Protein AF-A0A7M3X2I0-F1 (afdb_monomer_lite)

Secondary structure (DSSP, 8-state):
-PPPPB-TTSSEEE-SSSEEEPPS--S------------------------HHHHHHHHHHHHIIIIIS-----PPPPPPPPP-PPPPS---TT-EEEE-BTTTTB--TTEEEEEE-TTS-EEEEEE-TTSPEEEEEEE-BSSSTT-EEEPPPPP-TT-EEEEEGGGSS-EEEEEEEEE-TTSEEEEEETTS-EEEEEEGGGEEE--TT-HHHHHHHHHHHHHHHHHHHHHHTT-TT--SEEEHHHHHHHHHHSSSSPPPHHHHHHHHHHTT--TTPEEEHHHHHHHHHHHTTTTTTS-------EEEEEEETTEEEEEEEEETTTEEEEEE---

Radius of gyration: 28.26 Å; chains: 1; bounding box: 59×63×104 Å

pLDDT: mean 72.41, std 17.27, range [28.31, 97.06]

Structure (mmCIF, N/CA/C/O backbone):
data_AF-A0A7M3X2I0-F1
#
_entry.id   AF-A0A7M3X2I0-F1
#
loop_
_atom_site.group_PDB
_atom_site.id
_atom_site.type_symbol
_atom_site.label_atom_id
_atom_site.label_alt_id
_atom_site.label_comp_id
_atom_site.label_asym_id
_atom_site.label_entity_id
_atom_site.label_seq_id
_atom_site.pdbx_PDB_ins_code
_atom_site.Cartn_x
_atom_site.Cartn_y
_atom_site.Cartn_z
_atom_site.occupancy
_atom_site.B_iso_or_equiv
_atom_site.auth_seq_id
_atom_site.auth_comp_id
_atom_site.auth_asym_id
_atom_site.auth_atom_id
_atom_site.pdbx_PDB_model_num
ATOM 1 N N . MET A 1 1 ? 3.438 -4.207 70.309 1.00 43.56 1 MET A N 1
ATOM 2 C CA . MET A 1 1 ? 4.375 -3.584 69.354 1.00 43.56 1 MET A CA 1
ATOM 3 C C . MET A 1 1 ? 3.865 -3.977 67.984 1.00 43.56 1 MET A C 1
ATOM 5 O O . MET A 1 1 ? 3.582 -5.153 67.820 1.00 43.56 1 MET A O 1
ATOM 9 N N . ALA A 1 2 ? 3.560 -3.010 67.118 1.00 51.28 2 ALA A N 1
ATOM 10 C CA . ALA A 1 2 ? 3.012 -3.298 65.793 1.00 51.28 2 ALA A CA 1
ATOM 11 C C . ALA A 1 2 ? 4.117 -3.877 64.904 1.00 51.28 2 ALA A C 1
ATOM 13 O O . ALA A 1 2 ? 5.254 -3.409 64.986 1.00 51.28 2 ALA A O 1
ATOM 14 N N . ASP A 1 3 ? 3.787 -4.892 64.108 1.00 64.25 3 ASP A N 1
ATOM 15 C CA . ASP A 1 3 ? 4.731 -5.483 63.166 1.00 64.25 3 ASP A CA 1
ATOM 16 C C . ASP A 1 3 ? 5.141 -4.441 62.107 1.00 64.25 3 ASP A C 1
ATOM 18 O O . ASP A 1 3 ? 4.287 -3.679 61.638 1.00 64.25 3 ASP A O 1
ATOM 22 N N . PRO A 1 4 ? 6.436 -4.352 61.753 1.00 71.81 4 PRO A N 1
ATOM 23 C CA . PRO A 1 4 ? 6.911 -3.399 60.759 1.00 71.81 4 PRO A CA 1
ATOM 24 C C . PRO A 1 4 ? 6.296 -3.691 59.383 1.00 71.81 4 PRO A C 1
ATOM 26 O O . PRO A 1 4 ? 6.286 -4.830 58.917 1.00 71.81 4 PRO A O 1
ATOM 29 N N . LEU A 1 5 ? 5.770 -2.645 58.739 1.00 73.31 5 LEU A N 1
ATOM 30 C CA . LEU A 1 5 ? 5.168 -2.715 57.408 1.00 73.31 5 LEU A CA 1
ATOM 31 C C . LEU A 1 5 ? 6.263 -2.558 56.344 1.00 73.31 5 LEU A C 1
ATOM 33 O O . LEU A 1 5 ? 7.012 -1.580 56.370 1.00 73.31 5 LEU A O 1
ATOM 37 N N . PHE A 1 6 ? 6.337 -3.506 55.409 1.00 80.06 6 PHE A N 1
ATOM 38 C CA . PHE A 1 6 ? 7.312 -3.524 54.314 1.00 80.06 6 PHE A CA 1
ATOM 39 C C . PHE A 1 6 ? 6.644 -3.280 52.960 1.00 80.06 6 PHE A C 1
ATOM 41 O O . PHE A 1 6 ? 5.455 -3.552 52.782 1.00 80.06 6 PHE A O 1
ATOM 48 N N . SER A 1 7 ? 7.417 -2.771 52.001 1.00 72.94 7 SER A N 1
ATOM 49 C CA . SER A 1 7 ? 6.989 -2.660 50.608 1.00 72.94 7 SER A CA 1
ATOM 50 C C . SER A 1 7 ? 6.854 -4.048 49.952 1.00 72.94 7 SER A C 1
ATOM 52 O O . SER A 1 7 ? 7.534 -4.988 50.370 1.00 72.94 7 SER A O 1
ATOM 54 N N . PRO A 1 8 ? 6.016 -4.207 48.907 1.00 63.16 8 PRO A N 1
ATOM 55 C CA . PRO A 1 8 ? 5.821 -5.490 48.217 1.00 63.16 8 PRO A CA 1
ATOM 56 C C . PRO A 1 8 ? 7.101 -6.096 47.621 1.00 63.16 8 PRO A C 1
ATOM 58 O O . PRO A 1 8 ? 7.191 -7.307 47.455 1.00 63.16 8 PRO A O 1
ATOM 61 N N . ASP A 1 9 ? 8.095 -5.259 47.315 1.00 62.25 9 ASP A N 1
ATOM 62 C CA . ASP A 1 9 ? 9.410 -5.662 46.807 1.00 62.25 9 ASP A CA 1
ATOM 63 C C . ASP A 1 9 ? 10.445 -5.931 47.920 1.00 62.25 9 ASP A C 1
ATOM 65 O O . ASP A 1 9 ? 11.595 -6.261 47.629 1.00 62.25 9 ASP A O 1
ATOM 69 N N . GLY A 1 10 ? 10.059 -5.769 49.192 1.00 73.69 10 GLY A N 1
ATOM 70 C CA . GLY A 1 10 ? 10.891 -6.012 50.373 1.00 73.69 10 GLY A CA 1
ATOM 71 C C . GLY A 1 10 ? 12.056 -5.035 50.568 1.00 73.69 10 GLY A C 1
ATOM 72 O O . GLY A 1 10 ? 12.860 -5.228 51.479 1.00 73.69 10 GLY A O 1
ATOM 73 N N . LYS A 1 11 ? 12.175 -3.992 49.735 1.00 73.12 11 LYS A N 1
ATOM 74 C CA . LYS A 1 11 ? 13.315 -3.058 49.760 1.00 73.12 11 LYS A CA 1
ATOM 75 C C . LYS A 1 11 ? 13.162 -1.928 50.777 1.00 73.12 11 LYS A C 1
ATOM 77 O O . LYS A 1 11 ? 14.168 -1.349 51.192 1.00 73.12 11 LYS A O 1
ATOM 82 N N . TRP A 1 12 ? 11.935 -1.623 51.194 1.00 72.50 12 TRP A N 1
ATOM 83 C CA . TRP A 1 12 ? 11.618 -0.479 52.046 1.00 72.50 12 TRP A CA 1
ATOM 84 C C . TRP A 1 12 ? 10.782 -0.894 53.258 1.00 72.50 12 TRP A C 1
ATOM 86 O O . TRP A 1 12 ? 9.933 -1.781 53.180 1.00 72.50 12 TRP A O 1
ATOM 96 N N . MET A 1 13 ? 11.011 -0.224 54.385 1.00 84.62 13 MET A N 1
ATOM 97 C CA . MET A 1 13 ? 10.308 -0.416 55.652 1.00 84.62 13 MET A CA 1
ATOM 98 C C . MET A 1 13 ? 9.684 0.909 56.105 1.00 84.62 13 MET A C 1
ATOM 100 O O . MET A 1 13 ? 10.329 1.955 56.053 1.00 84.62 13 MET A O 1
ATOM 104 N N . TRP A 1 14 ? 8.433 0.878 56.562 1.00 75.75 14 TRP A N 1
ATOM 105 C CA . TRP A 1 14 ? 7.72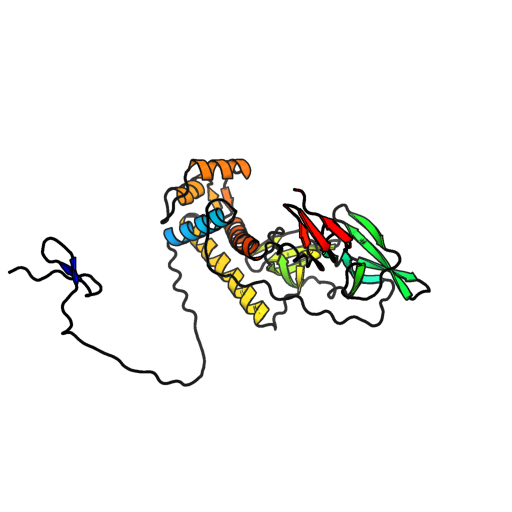5 2.057 57.062 1.00 75.75 14 TRP A CA 1
ATOM 106 C C . TRP A 1 14 ? 8.105 2.344 58.520 1.00 75.75 14 TRP A C 1
ATOM 108 O O . TRP A 1 14 ? 7.852 1.530 59.409 1.00 75.75 14 TRP A O 1
ATOM 118 N N . SER A 1 15 ? 8.684 3.518 58.788 1.00 75.38 15 SER A N 1
ATOM 119 C CA . SER A 1 15 ? 9.113 3.937 60.134 1.00 75.38 15 SER A CA 1
ATOM 120 C C . SER A 1 15 ? 7.978 4.502 61.004 1.00 75.38 15 SER A C 1
ATOM 122 O O . SER A 1 15 ? 8.186 4.802 62.180 1.00 75.38 15 SER A O 1
ATOM 124 N N . GLY A 1 16 ? 6.777 4.662 60.434 1.00 70.56 16 GLY A N 1
ATOM 125 C CA . GLY A 1 16 ? 5.642 5.362 61.044 1.00 70.56 16 GLY A CA 1
ATOM 126 C C . GLY A 1 16 ? 5.453 6.793 60.529 1.00 70.56 16 GLY A C 1
ATOM 127 O O . GLY A 1 16 ? 4.354 7.330 60.652 1.00 70.56 16 GLY A O 1
ATOM 128 N N . SER A 1 17 ? 6.482 7.382 59.911 1.00 70.88 17 SER A N 1
ATOM 129 C CA . SER A 1 17 ? 6.427 8.715 59.290 1.00 70.88 17 SER A CA 1
ATOM 130 C C . SER A 1 17 ? 7.005 8.768 57.875 1.00 70.88 17 SER A C 1
ATOM 132 O O . SER A 1 17 ? 6.645 9.665 57.119 1.00 70.88 17 SER A O 1
ATOM 134 N N . GLU A 1 18 ? 7.882 7.831 57.504 1.00 70.94 18 GLU A N 1
ATOM 135 C CA . GLU A 1 18 ? 8.519 7.788 56.185 1.00 70.94 18 GLU A CA 1
ATOM 136 C C . GLU A 1 18 ? 8.973 6.368 55.807 1.00 70.94 18 GLU A C 1
ATOM 138 O O . GLU A 1 18 ? 9.076 5.477 56.657 1.00 70.94 18 GLU A O 1
ATOM 143 N N . TRP A 1 19 ? 9.251 6.158 54.520 1.00 79.06 19 TRP A N 1
ATOM 144 C CA . TRP A 1 19 ? 9.843 4.922 54.011 1.00 79.06 19 TRP A CA 1
ATOM 145 C C . TRP A 1 19 ? 11.365 4.977 54.141 1.00 79.06 19 TRP A C 1
ATOM 147 O O . TRP A 1 19 ? 12.005 5.859 53.570 1.00 79.06 19 TRP A O 1
ATOM 157 N N . ILE A 1 20 ? 11.945 4.019 54.864 1.00 78.38 20 ILE A N 1
ATOM 158 C CA . ILE A 1 20 ? 13.397 3.878 55.033 1.00 78.38 20 ILE A CA 1
ATOM 159 C C . ILE A 1 20 ? 13.900 2.572 54.395 1.00 78.38 20 ILE A C 1
ATOM 161 O O . ILE A 1 20 ? 13.138 1.606 54.324 1.00 78.38 20 ILE A O 1
ATOM 165 N N . PRO A 1 21 ? 15.160 2.503 53.923 1.00 74.19 21 PRO A N 1
ATOM 166 C CA . PRO A 1 21 ? 15.722 1.280 53.350 1.00 74.19 21 PRO A CA 1
ATOM 167 C C . PRO A 1 21 ? 15.675 0.118 54.350 1.00 74.19 21 PRO A C 1
ATOM 169 O O . PRO A 1 21 ? 16.059 0.280 55.512 1.00 74.19 21 PRO A O 1
ATOM 172 N N . ALA A 1 22 ? 15.210 -1.052 53.906 1.00 74.00 22 ALA A N 1
ATOM 173 C CA . ALA A 1 22 ? 15.145 -2.237 54.753 1.00 74.00 22 ALA A CA 1
ATOM 174 C C . ALA A 1 22 ? 16.567 -2.737 55.106 1.00 74.00 22 ALA A C 1
ATOM 176 O O . ALA A 1 22 ? 17.454 -2.732 54.245 1.00 74.00 22 ALA A O 1
ATOM 177 N N . PRO A 1 23 ? 16.825 -3.155 56.362 1.00 72.94 23 PRO A N 1
ATOM 178 C CA . PRO A 1 23 ? 18.145 -3.624 56.776 1.00 72.94 23 PRO A CA 1
ATOM 179 C C . PRO A 1 23 ? 18.565 -4.894 56.007 1.00 72.94 23 PRO A C 1
ATOM 181 O O . PRO A 1 23 ? 17.726 -5.753 55.726 1.00 72.94 23 PRO A O 1
ATOM 184 N N . PRO A 1 24 ? 19.858 -5.042 55.663 1.00 54.12 24 PRO A N 1
ATOM 185 C CA . PRO A 1 24 ? 20.330 -6.136 54.824 1.00 54.12 24 PRO A CA 1
ATOM 186 C C . PRO A 1 24 ? 20.319 -7.485 55.565 1.00 54.12 24 PRO A C 1
ATOM 188 O O . PRO A 1 24 ? 21.249 -7.806 56.298 1.00 54.12 24 PRO A O 1
ATOM 191 N N . GLY A 1 25 ? 19.286 -8.286 55.285 1.00 55.47 25 GLY A N 1
ATOM 192 C CA . GLY A 1 25 ? 19.331 -9.752 55.267 1.00 55.47 25 GLY A CA 1
ATOM 193 C C . GLY A 1 25 ? 18.793 -10.497 56.493 1.00 55.47 25 GLY A C 1
ATOM 194 O O . GLY A 1 25 ? 19.442 -10.533 57.527 1.00 55.47 25 GLY A O 1
ATOM 195 N N . GLU A 1 26 ? 17.674 -11.205 56.300 1.00 37.72 26 GLU A N 1
ATOM 196 C CA . GLU A 1 26 ? 17.520 -12.646 56.579 1.00 37.72 26 GLU A CA 1
ATOM 197 C C . GLU A 1 26 ? 16.221 -13.151 55.914 1.00 37.72 26 GLU A C 1
ATOM 199 O O . GLU A 1 26 ? 15.124 -12.815 56.350 1.00 37.72 26 GLU A O 1
ATOM 204 N N . GLY A 1 27 ? 16.331 -13.941 54.833 1.00 36.38 27 GLY A N 1
ATOM 205 C CA . GLY A 1 27 ? 15.160 -14.602 54.239 1.00 36.38 27 GLY A CA 1
ATOM 206 C C . GLY A 1 27 ? 15.278 -15.121 52.799 1.00 36.38 27 GLY A C 1
ATOM 207 O O . GLY A 1 27 ? 14.545 -14.657 51.939 1.00 36.38 27 GLY A O 1
ATOM 208 N N . GLY A 1 28 ? 16.139 -16.119 52.553 1.00 36.59 28 GLY A N 1
ATOM 209 C CA . GLY A 1 28 ? 15.883 -17.184 51.561 1.00 36.59 28 GLY A CA 1
ATOM 210 C C . GLY A 1 28 ? 16.293 -16.970 50.096 1.00 36.59 28 GLY A C 1
ATOM 211 O O . GLY A 1 28 ? 15.456 -16.711 49.241 1.00 36.59 28 GLY A O 1
ATOM 212 N N . GLN A 1 29 ? 17.568 -17.220 49.778 1.00 38.34 29 GLN A N 1
ATOM 213 C CA . GLN A 1 29 ? 18.025 -17.501 48.411 1.00 38.34 29 GLN A CA 1
ATOM 214 C C . GLN A 1 29 ? 17.540 -18.881 47.933 1.00 38.34 29 GLN A C 1
ATOM 216 O O . GLN A 1 29 ? 17.788 -19.889 48.595 1.00 38.34 29 GLN A O 1
ATOM 221 N N . GLN A 1 30 ? 16.995 -18.945 46.718 1.00 31.58 30 GLN A N 1
ATOM 222 C CA . GLN A 1 30 ? 17.185 -20.094 45.831 1.00 31.58 30 GLN A CA 1
ATOM 223 C C . GLN A 1 30 ? 17.717 -19.576 44.493 1.00 31.58 30 GLN A C 1
ATOM 225 O O . GLN A 1 30 ? 16.979 -19.091 43.643 1.00 31.58 30 GLN A O 1
ATOM 230 N N . LEU A 1 31 ? 19.040 -19.638 44.354 1.00 34.66 31 LEU A N 1
ATOM 231 C CA . LEU A 1 31 ? 19.736 -19.577 43.075 1.00 34.66 31 LEU A CA 1
ATOM 232 C C . LEU A 1 31 ? 19.880 -21.014 42.572 1.00 34.66 31 LEU A C 1
ATOM 234 O O . LEU A 1 31 ? 20.345 -21.868 43.326 1.00 34.66 31 LEU A O 1
ATOM 238 N N . ASN A 1 32 ? 19.557 -21.267 41.306 1.00 30.31 32 ASN A N 1
ATOM 239 C CA . ASN A 1 32 ? 20.157 -22.372 40.567 1.00 30.31 32 ASN A CA 1
ATOM 240 C C . ASN A 1 32 ? 20.528 -21.895 39.159 1.00 30.31 32 ASN A C 1
ATOM 242 O O . ASN A 1 32 ? 19.745 -21.214 38.500 1.00 30.31 32 ASN A O 1
ATOM 246 N N . MET A 1 33 ? 21.773 -22.188 38.781 1.00 32.03 33 MET A N 1
ATOM 247 C CA . MET A 1 33 ? 22.492 -21.677 37.610 1.00 32.03 33 MET A CA 1
ATOM 248 C C . MET A 1 33 ? 22.249 -22.524 36.349 1.00 32.03 33 MET A C 1
ATOM 250 O O . MET A 1 33 ? 21.820 -23.672 36.444 1.00 32.03 33 MET A O 1
ATOM 254 N N . GLN A 1 34 ? 22.556 -21.918 35.195 1.00 38.41 34 GLN A N 1
ATOM 255 C CA . GLN A 1 34 ? 22.408 -22.405 33.817 1.00 38.41 34 GLN A CA 1
ATOM 256 C C . GLN A 1 34 ? 22.983 -23.802 33.514 1.00 38.41 34 GLN A C 1
ATOM 258 O O . GLN A 1 34 ? 24.045 -24.167 34.015 1.00 38.41 34 GLN A O 1
ATOM 263 N N . ASP A 1 35 ? 22.371 -24.472 32.532 1.00 28.31 35 ASP A N 1
ATOM 264 C CA . ASP A 1 35 ? 23.086 -25.336 31.588 1.00 28.31 35 ASP A CA 1
ATOM 265 C C . ASP A 1 35 ? 22.688 -24.956 30.151 1.00 28.31 35 ASP A C 1
ATOM 267 O O . ASP A 1 35 ? 21.510 -24.764 29.846 1.00 28.31 35 ASP A O 1
ATOM 271 N N . SER A 1 36 ? 23.689 -24.781 29.293 1.00 43.22 36 SER A N 1
ATOM 272 C CA . SER A 1 36 ? 23.543 -24.400 27.889 1.00 43.22 36 SER A CA 1
ATOM 273 C C . SER A 1 36 ? 23.608 -25.650 27.022 1.00 43.22 36 SER A C 1
ATOM 275 O O . SER A 1 36 ? 24.707 -26.145 26.792 1.00 43.22 36 SER A O 1
ATOM 277 N N . VAL A 1 37 ? 22.485 -26.095 26.446 1.00 29.25 37 VAL A N 1
ATOM 278 C CA . VAL A 1 37 ? 22.484 -26.888 25.204 1.00 29.25 37 VAL A CA 1
ATOM 279 C C . VAL A 1 37 ? 21.262 -26.542 24.343 1.00 29.25 37 VAL A C 1
ATOM 281 O O . VAL A 1 37 ? 20.117 -26.629 24.766 1.00 29.25 37 VAL A O 1
ATOM 284 N N . ILE A 1 38 ? 21.590 -26.146 23.116 1.00 44.53 38 ILE A N 1
ATOM 285 C CA . ILE A 1 38 ? 20.829 -26.018 21.867 1.00 44.53 38 ILE A CA 1
ATOM 286 C C . ILE A 1 38 ? 19.607 -26.953 21.751 1.00 44.53 38 ILE A C 1
ATOM 288 O O . ILE A 1 38 ? 19.759 -28.168 21.862 1.00 44.53 38 ILE A O 1
ATOM 292 N N . GLY A 1 39 ? 18.456 -26.399 21.343 1.00 32.81 39 GLY A N 1
ATOM 293 C CA . GLY A 1 39 ? 17.468 -27.139 20.547 1.00 32.81 39 GLY A CA 1
ATOM 294 C C . GLY A 1 39 ? 15.994 -26.886 20.870 1.00 32.81 39 GLY A C 1
ATOM 295 O O . GLY A 1 39 ? 15.452 -27.549 21.743 1.00 32.81 39 GLY A O 1
ATOM 296 N N . GLY A 1 40 ? 15.346 -26.055 20.047 1.00 35.94 40 GLY A N 1
ATOM 297 C CA . GLY A 1 40 ? 13.943 -26.237 19.649 1.00 35.94 40 GLY A CA 1
ATOM 298 C C . GLY A 1 40 ? 12.862 -25.621 20.544 1.00 35.94 40 GLY A C 1
ATOM 299 O O . GLY A 1 40 ? 12.854 -25.813 21.752 1.00 35.94 40 GLY A O 1
ATOM 300 N N . ASP A 1 41 ? 11.924 -24.946 19.877 1.00 34.53 41 ASP A N 1
ATOM 301 C CA . ASP A 1 41 ? 10.641 -24.410 20.350 1.00 34.53 41 ASP A CA 1
ATOM 302 C C . ASP A 1 41 ? 10.663 -23.294 21.400 1.00 34.53 41 ASP A C 1
ATOM 304 O O . ASP A 1 41 ? 10.458 -23.499 22.596 1.00 34.53 41 ASP A O 1
ATOM 308 N N . VAL A 1 42 ? 10.748 -22.055 20.901 1.00 34.03 42 VAL A N 1
ATOM 309 C CA . VAL A 1 42 ? 10.099 -20.915 21.559 1.00 34.03 42 VAL A CA 1
ATOM 310 C C . VAL A 1 42 ? 8.686 -20.807 20.990 1.00 34.03 42 VAL A C 1
ATOM 312 O O . VAL A 1 42 ? 8.435 -20.119 20.005 1.00 34.03 42 VAL A O 1
ATOM 315 N N . VAL A 1 43 ? 7.749 -21.511 21.621 1.00 32.97 43 VAL A N 1
ATOM 316 C CA . VAL A 1 43 ? 6.334 -21.132 21.582 1.00 32.97 43 VAL A CA 1
ATOM 317 C C . VAL A 1 43 ? 6.225 -19.759 22.246 1.00 32.97 43 VAL A C 1
ATOM 319 O O . VAL A 1 43 ? 6.309 -19.651 23.472 1.00 32.97 43 VAL A O 1
ATOM 322 N N . HIS A 1 44 ? 6.081 -18.707 21.436 1.00 35.75 44 HIS A N 1
ATOM 323 C CA . HIS A 1 44 ? 5.661 -17.390 21.904 1.00 35.75 44 HIS A CA 1
ATOM 324 C C . HIS A 1 44 ? 4.243 -17.535 22.449 1.00 35.75 44 HIS A C 1
ATOM 326 O O . HIS A 1 44 ? 3.255 -17.490 21.724 1.00 35.75 44 HIS A O 1
ATOM 332 N N . ASN A 1 45 ? 4.143 -17.789 23.749 1.00 28.44 45 ASN A N 1
ATOM 333 C CA . ASN A 1 45 ? 2.880 -17.716 24.452 1.00 28.44 45 ASN A CA 1
ATOM 334 C C . ASN A 1 45 ? 2.601 -16.231 24.704 1.00 28.44 45 ASN A C 1
ATOM 336 O O . ASN A 1 45 ? 2.863 -15.721 25.794 1.00 28.44 45 ASN A O 1
ATOM 340 N N . THR A 1 46 ? 2.134 -15.532 23.668 1.00 35.12 46 THR A N 1
ATOM 341 C CA . THR A 1 46 ? 1.563 -14.192 23.793 1.00 35.12 46 THR A CA 1
ATOM 342 C C . THR A 1 46 ? 0.325 -14.334 24.665 1.00 35.12 46 THR A C 1
ATOM 344 O O . THR A 1 46 ? -0.736 -14.779 24.229 1.00 35.12 46 THR A O 1
ATOM 347 N N . VAL A 1 47 ? 0.474 -14.039 25.955 1.00 30.59 47 VAL A N 1
ATOM 348 C CA . VAL A 1 47 ? -0.671 -13.821 26.831 1.00 30.59 47 VAL A CA 1
ATOM 349 C C . VAL A 1 47 ? -1.280 -12.508 26.361 1.00 30.59 47 VAL A C 1
ATOM 351 O O . VAL A 1 47 ? -0.837 -11.442 26.774 1.00 30.59 47 VAL A O 1
ATOM 354 N N . VAL A 1 48 ? -2.250 -12.597 25.450 1.00 38.19 48 VAL A N 1
ATOM 355 C CA . VAL A 1 48 ? -3.069 -11.463 25.015 1.00 38.19 48 VAL A CA 1
ATOM 356 C C . VAL A 1 48 ? -3.896 -11.024 26.221 1.00 38.19 48 VAL A C 1
ATOM 358 O O . VAL A 1 48 ? -5.002 -11.510 26.468 1.00 38.19 48 VAL A O 1
ATOM 361 N N . ASN A 1 49 ? -3.325 -10.143 27.038 1.00 39.34 49 ASN A N 1
ATOM 362 C CA . ASN A 1 49 ? -4.104 -9.343 27.963 1.00 39.34 49 ASN A CA 1
ATOM 363 C C . ASN A 1 49 ? -4.765 -8.265 27.115 1.00 39.34 49 ASN A C 1
ATOM 365 O O . ASN A 1 49 ? -4.143 -7.265 26.781 1.00 39.34 49 ASN A O 1
ATOM 369 N N . ASN A 1 50 ? -6.022 -8.509 26.752 1.00 51.50 50 ASN A N 1
ATOM 370 C CA . ASN A 1 50 ? -6.870 -7.556 26.051 1.00 51.50 50 ASN A CA 1
ATOM 371 C C . ASN A 1 50 ? -7.225 -6.402 27.019 1.00 51.50 50 ASN A C 1
ATOM 373 O O . ASN A 1 50 ? -8.329 -6.350 27.562 1.00 51.50 50 ASN A O 1
ATOM 377 N N . ASP A 1 51 ? -6.234 -5.573 27.366 1.00 61.28 51 ASP A N 1
ATOM 378 C CA . ASP A 1 51 ? -6.341 -4.482 28.334 1.00 61.28 51 ASP A CA 1
ATOM 379 C C . ASP A 1 51 ? -6.731 -3.185 27.609 1.00 61.28 51 ASP A C 1
ATOM 381 O O . ASP A 1 51 ? -5.908 -2.650 26.863 1.00 61.28 51 ASP A O 1
ATOM 385 N N . PRO A 1 52 ? -7.937 -2.632 27.852 1.00 60.69 52 PRO A N 1
ATOM 386 C CA . PRO A 1 52 ? -8.380 -1.348 27.305 1.00 60.69 52 PRO A CA 1
ATOM 387 C C . PRO A 1 52 ? -7.361 -0.210 27.459 1.00 60.69 52 PRO A C 1
ATOM 389 O O . PRO A 1 52 ? -7.311 0.689 26.618 1.00 60.69 52 PRO A O 1
ATOM 392 N N . ALA A 1 53 ? -6.547 -0.227 28.520 1.00 60.16 53 ALA A N 1
ATOM 393 C CA . ALA A 1 53 ? -5.517 0.783 28.741 1.00 60.16 53 ALA A CA 1
ATOM 394 C C . ALA A 1 53 ? -4.334 0.642 27.767 1.00 60.16 53 ALA A C 1
ATOM 396 O O . ALA A 1 53 ? -3.830 1.654 27.277 1.00 60.16 53 ALA A O 1
ATOM 397 N N . ALA A 1 54 ? -3.926 -0.588 27.439 1.00 60.44 54 ALA A N 1
ATOM 398 C CA . ALA A 1 54 ? -2.864 -0.863 26.470 1.00 60.44 54 ALA A CA 1
ATOM 399 C C . ALA A 1 54 ? -3.278 -0.445 25.053 1.00 60.44 54 ALA A C 1
ATOM 401 O O . ALA A 1 54 ? -2.518 0.247 24.379 1.00 60.44 54 ALA A O 1
ATOM 402 N N . VAL A 1 55 ? -4.523 -0.754 24.664 1.00 59.94 55 VAL A N 1
ATOM 403 C CA . VAL A 1 55 ? -5.137 -0.288 23.406 1.00 59.94 55 VAL A CA 1
ATOM 404 C C . VAL A 1 55 ? -5.016 1.213 23.292 1.00 59.94 55 VAL A C 1
ATOM 406 O O . VAL A 1 55 ? -4.487 1.745 22.328 1.00 59.94 55 VAL A O 1
ATOM 409 N N . THR A 1 56 ? -5.494 1.907 24.319 1.00 62.62 56 THR A N 1
ATOM 410 C CA . THR A 1 56 ? -5.586 3.355 24.265 1.00 62.62 56 THR A CA 1
ATOM 411 C C . THR A 1 56 ? -4.200 3.974 24.230 1.00 62.62 56 THR A C 1
ATOM 413 O O . THR A 1 56 ? -3.979 4.917 23.488 1.00 62.62 56 THR A O 1
ATOM 416 N N . THR A 1 57 ? -3.240 3.391 24.947 1.00 64.31 57 THR A N 1
ATOM 417 C CA . THR A 1 57 ? -1.838 3.811 24.900 1.00 64.31 57 THR A CA 1
ATOM 418 C C . THR A 1 57 ? -1.245 3.642 23.500 1.00 64.31 57 THR A C 1
ATOM 420 O O . THR A 1 57 ? -0.589 4.565 23.030 1.00 64.31 57 THR A O 1
ATOM 423 N N . ALA A 1 58 ? -1.514 2.528 22.812 1.00 62.16 58 ALA A N 1
ATOM 424 C CA . ALA A 1 58 ? -1.070 2.302 21.435 1.00 62.16 58 ALA A CA 1
ATOM 425 C C . ALA A 1 58 ? -1.733 3.276 20.445 1.00 62.16 58 ALA A C 1
ATOM 427 O O . ALA A 1 58 ? -1.060 3.859 19.604 1.00 62.16 58 ALA A O 1
ATOM 428 N N . VAL A 1 59 ? -3.035 3.535 20.597 1.00 63.66 59 VAL A N 1
ATOM 429 C CA . VAL A 1 59 ? -3.768 4.504 19.766 1.00 63.66 59 VAL A CA 1
ATOM 430 C C . VAL A 1 59 ? -3.285 5.930 19.998 1.00 63.66 59 VAL A C 1
ATOM 432 O O . VAL A 1 59 ? -3.052 6.668 19.046 1.00 63.66 59 VAL A O 1
ATOM 435 N N . ILE A 1 60 ? -3.096 6.323 21.256 1.00 62.59 60 ILE A N 1
ATOM 436 C CA . ILE A 1 60 ? -2.548 7.631 21.610 1.00 62.59 60 ILE A CA 1
ATOM 437 C C . ILE A 1 60 ? -1.128 7.768 21.064 1.00 62.59 60 ILE A C 1
ATOM 439 O O . ILE A 1 60 ? -0.802 8.821 20.527 1.00 62.59 60 ILE A O 1
ATOM 443 N N . ALA A 1 61 ? -0.296 6.730 21.175 1.00 59.41 61 ALA A N 1
ATOM 444 C CA . ALA A 1 61 ? 1.060 6.740 20.639 1.00 59.41 61 ALA A CA 1
ATOM 445 C C . ALA A 1 61 ? 1.062 6.920 19.112 1.00 59.41 61 ALA A C 1
ATOM 447 O O . ALA A 1 61 ? 1.775 7.795 18.625 1.00 59.41 61 ALA A O 1
ATOM 448 N N . ALA A 1 62 ? 0.210 6.192 18.383 1.00 58.75 62 ALA A N 1
ATOM 449 C CA . ALA A 1 62 ? 0.062 6.347 16.935 1.00 58.75 62 ALA A CA 1
ATOM 450 C C . ALA A 1 62 ? -0.419 7.760 16.552 1.00 58.75 62 ALA A C 1
ATOM 452 O O . ALA A 1 62 ? 0.138 8.403 15.663 1.00 58.75 62 ALA A O 1
ATOM 453 N N . LEU A 1 63 ? -1.399 8.312 17.280 1.00 59.06 63 LEU A N 1
ATOM 454 C CA . LEU A 1 63 ? -1.868 9.692 17.081 1.00 59.06 63 LEU A CA 1
ATOM 455 C C . LEU A 1 63 ? -0.774 10.731 17.384 1.00 59.06 63 LEU A C 1
ATOM 457 O O . LEU A 1 63 ? -0.643 11.721 16.671 1.00 59.06 63 LEU A O 1
ATOM 461 N N . GLN A 1 64 ? 0.036 10.513 18.424 1.00 55.75 64 GLN A N 1
ATOM 462 C CA . GLN A 1 64 ? 1.145 11.392 18.806 1.00 55.75 64 GLN A CA 1
ATOM 463 C C . GLN A 1 64 ? 2.277 11.392 17.768 1.00 55.75 64 GLN A C 1
ATOM 465 O O . GLN A 1 64 ? 2.820 12.463 17.481 1.00 55.75 64 GLN A O 1
ATOM 470 N N . GLN A 1 65 ? 2.595 10.229 17.187 1.00 50.25 65 GLN A N 1
ATOM 471 C CA . GLN A 1 65 ? 3.638 10.041 16.168 1.00 50.25 65 GLN A CA 1
ATOM 472 C C . GLN A 1 65 ? 3.253 10.572 14.781 1.00 50.25 65 GLN A C 1
ATOM 474 O O . GLN A 1 65 ? 4.130 10.914 13.996 1.00 50.25 65 GLN A O 1
ATOM 479 N N . MET A 1 66 ? 1.964 10.808 14.514 1.00 50.91 66 MET A N 1
ATOM 480 C CA . MET A 1 66 ? 1.509 11.611 13.364 1.00 50.91 66 MET A CA 1
ATOM 481 C C . MET A 1 66 ? 1.831 13.122 13.491 1.00 50.91 66 MET A C 1
ATOM 483 O O . MET A 1 66 ? 1.290 13.950 12.758 1.00 50.91 66 MET A O 1
ATOM 487 N N . GLY A 1 67 ? 2.737 13.505 14.401 1.00 47.06 67 GLY A N 1
ATOM 488 C CA . GLY A 1 67 ? 3.200 14.880 14.596 1.00 47.06 67 GLY A CA 1
ATOM 489 C C . GLY A 1 67 ? 2.381 15.695 15.598 1.00 47.06 67 GLY A C 1
ATOM 490 O O . GLY A 1 67 ? 2.390 16.925 15.526 1.00 47.06 67 GLY A O 1
ATOM 491 N N . MET A 1 68 ? 1.694 15.039 16.539 1.00 54.06 68 MET A N 1
ATOM 492 C CA . MET A 1 68 ? 0.802 15.715 17.485 1.00 54.06 68 MET A CA 1
ATOM 493 C C . MET A 1 68 ? 1.413 15.978 18.873 1.00 54.06 68 MET A C 1
ATOM 495 O O . MET A 1 68 ? 1.075 17.010 19.441 1.00 54.06 68 MET A O 1
ATOM 499 N N . VAL A 1 69 ? 2.360 15.181 19.413 1.00 39.84 69 VAL A N 1
ATOM 500 C CA . VAL A 1 69 ? 3.194 15.543 20.599 1.00 39.84 69 VAL A CA 1
ATOM 501 C C . VAL A 1 69 ? 4.469 14.650 20.689 1.00 39.84 69 VAL A C 1
ATOM 503 O O . VAL A 1 69 ? 4.374 13.454 20.473 1.00 39.84 69 VAL A O 1
ATOM 506 N N . ASN A 1 70 ? 5.644 15.227 21.022 1.00 38.25 70 ASN A N 1
ATOM 507 C CA . ASN A 1 70 ? 7.036 14.669 21.091 1.00 38.25 70 ASN A CA 1
ATOM 508 C C . ASN A 1 70 ? 7.298 13.139 21.384 1.00 38.25 70 ASN A C 1
ATOM 510 O O . ASN A 1 70 ? 6.647 12.595 22.272 1.00 38.25 70 ASN A O 1
ATOM 514 N N . PRO A 1 71 ? 8.383 12.508 20.828 1.00 52.34 71 PRO A N 1
ATOM 515 C CA . PRO A 1 71 ? 8.789 11.073 20.999 1.00 52.34 71 PRO A CA 1
ATOM 516 C C . PRO A 1 71 ? 9.975 10.854 22.006 1.00 52.34 71 PRO A C 1
ATOM 518 O O . PRO A 1 71 ? 10.490 11.887 22.460 1.00 52.34 71 PRO A O 1
ATOM 521 N N . PRO A 1 72 ? 10.489 9.626 22.391 1.00 44.47 72 PRO A N 1
ATOM 522 C CA . PRO A 1 72 ? 10.701 8.348 21.625 1.00 44.47 72 PRO A CA 1
ATOM 523 C C . PRO A 1 72 ? 10.580 7.004 22.452 1.00 44.47 72 PRO A C 1
ATOM 525 O O . PRO A 1 72 ? 10.087 7.051 23.577 1.00 44.47 72 PRO A O 1
ATOM 528 N N . PRO A 1 73 ? 11.173 5.835 22.062 1.00 49.66 73 PRO A N 1
ATOM 529 C CA . PRO A 1 73 ? 11.017 5.010 20.846 1.00 49.66 73 PRO A CA 1
ATOM 530 C C . PRO A 1 73 ? 10.611 3.529 21.127 1.00 49.66 73 PRO A C 1
ATOM 532 O O . PRO A 1 73 ? 10.904 2.979 22.189 1.00 49.66 73 PRO A O 1
ATOM 535 N N . ALA A 1 74 ? 10.108 2.833 20.103 1.00 35.62 74 ALA A N 1
ATOM 536 C CA . ALA A 1 74 ? 10.329 1.397 19.879 1.00 35.62 74 ALA A CA 1
ATOM 537 C C . ALA A 1 74 ? 10.491 1.174 18.365 1.00 35.62 74 ALA A C 1
ATOM 539 O O . ALA A 1 74 ? 9.789 1.805 17.587 1.00 35.62 74 ALA A O 1
ATOM 540 N N . THR A 1 75 ? 11.468 0.369 17.945 1.00 36.56 75 THR A N 1
ATOM 541 C CA . THR A 1 75 ? 11.851 0.208 16.530 1.00 36.56 75 THR A CA 1
ATOM 542 C C . THR A 1 75 ? 11.057 -0.934 15.876 1.00 36.56 75 THR A C 1
ATOM 544 O O . THR A 1 75 ? 11.268 -2.076 16.289 1.00 36.56 75 THR A O 1
ATOM 547 N N . PRO A 1 76 ? 10.216 -0.687 14.854 1.00 49.38 76 PRO A N 1
ATOM 548 C CA . PRO A 1 76 ? 9.571 -1.733 14.062 1.00 49.38 76 PRO A CA 1
ATOM 549 C C . PRO A 1 76 ? 10.458 -2.213 12.902 1.00 49.38 76 PRO A C 1
ATOM 551 O O . PRO A 1 76 ? 11.412 -1.544 12.491 1.00 49.38 76 PRO A O 1
ATOM 554 N N . ALA A 1 77 ? 10.144 -3.401 12.383 1.00 45.56 77 ALA A N 1
ATOM 555 C CA . ALA A 1 77 ? 10.878 -4.059 11.307 1.00 45.56 77 ALA A CA 1
ATOM 556 C C . ALA A 1 77 ? 10.618 -3.393 9.943 1.00 45.56 77 ALA A C 1
ATOM 558 O O . ALA A 1 77 ? 9.476 -3.280 9.507 1.00 45.56 77 ALA A O 1
ATOM 559 N N . ALA A 1 78 ? 11.690 -2.986 9.257 1.00 51.59 78 ALA A N 1
ATOM 560 C CA . ALA A 1 78 ? 11.618 -2.430 7.908 1.00 51.59 78 ALA A CA 1
ATOM 561 C C . ALA A 1 78 ? 11.145 -3.485 6.885 1.00 51.59 78 ALA A C 1
ATOM 563 O O . ALA A 1 78 ? 11.492 -4.664 7.038 1.00 51.59 78 ALA A O 1
ATOM 564 N N . PRO A 1 79 ? 10.416 -3.081 5.825 1.00 55.50 79 PRO A N 1
ATOM 565 C CA . PRO A 1 79 ? 10.039 -3.990 4.751 1.00 55.50 79 PRO A CA 1
ATOM 566 C C . PRO A 1 79 ? 11.289 -4.640 4.131 1.00 55.50 79 PRO A C 1
ATOM 568 O O . PRO A 1 79 ? 12.342 -3.995 4.035 1.00 55.50 79 PRO A O 1
ATOM 571 N N . PRO A 1 80 ? 11.206 -5.921 3.728 1.00 54.59 80 PRO A N 1
ATOM 572 C CA . PRO A 1 80 ? 12.350 -6.646 3.197 1.00 54.59 80 PRO A CA 1
ATOM 573 C C . PRO A 1 80 ? 12.906 -5.947 1.944 1.00 54.59 80 PRO A C 1
ATOM 575 O O . PRO A 1 80 ? 12.134 -5.450 1.120 1.00 54.59 80 PRO A O 1
ATOM 578 N N . PRO A 1 81 ? 14.240 -5.892 1.775 1.00 54.31 81 PRO A N 1
ATOM 579 C CA . PRO A 1 81 ? 14.845 -5.268 0.608 1.00 54.31 81 PRO A CA 1
ATOM 580 C C . PRO A 1 81 ? 14.403 -5.992 -0.667 1.00 54.31 81 PRO A C 1
ATOM 582 O O . PRO A 1 81 ? 14.501 -7.217 -0.763 1.00 54.31 81 PRO A O 1
ATOM 585 N N . ALA A 1 82 ? 13.933 -5.223 -1.652 1.00 54.66 82 ALA A N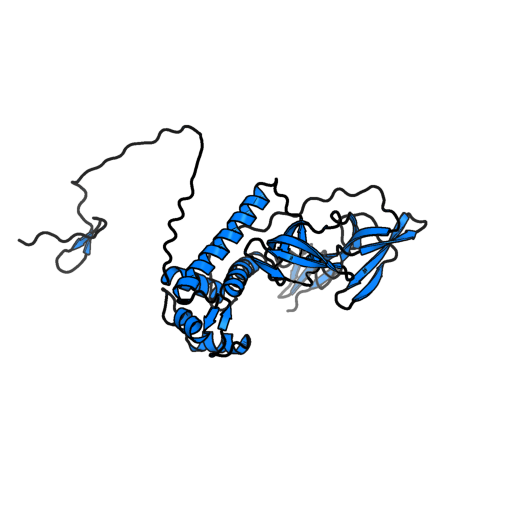 1
ATOM 586 C CA . ALA A 1 82 ? 13.576 -5.742 -2.967 1.00 54.66 82 ALA A CA 1
ATOM 587 C C . ALA A 1 82 ? 14.768 -6.498 -3.583 1.00 54.66 82 ALA A C 1
ATOM 589 O O . ALA A 1 82 ? 15.909 -6.034 -3.508 1.00 54.66 82 ALA A O 1
ATOM 590 N N . LEU A 1 83 ? 14.505 -7.663 -4.185 1.00 54.94 83 LEU A N 1
ATOM 591 C CA . LEU A 1 83 ? 15.536 -8.510 -4.788 1.00 54.94 83 LEU A CA 1
ATOM 592 C C . LEU A 1 83 ? 16.384 -7.724 -5.803 1.00 54.94 83 LEU A C 1
ATOM 594 O O . LEU A 1 83 ? 15.859 -6.974 -6.631 1.00 54.94 83 LEU A O 1
ATOM 598 N N . G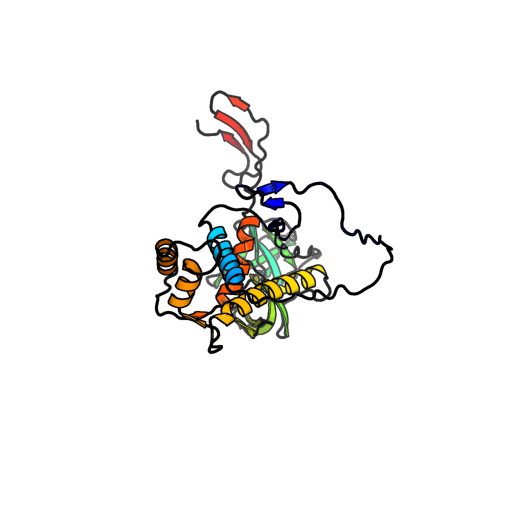LU A 1 84 ? 17.702 -7.933 -5.780 1.00 57.38 84 GLU A N 1
ATOM 599 C CA . GLU A 1 84 ? 18.598 -7.439 -6.828 1.00 57.38 84 GLU A CA 1
ATOM 600 C C . GLU A 1 84 ? 18.247 -8.131 -8.155 1.00 57.38 84 GLU A C 1
ATOM 602 O O . GLU A 1 84 ? 18.518 -9.312 -8.363 1.00 57.38 84 GLU A O 1
ATOM 607 N N . VAL A 1 85 ? 17.593 -7.392 -9.052 1.00 62.06 85 VAL A N 1
ATOM 608 C CA . VAL A 1 85 ? 17.157 -7.904 -10.356 1.00 62.06 85 VAL A CA 1
ATOM 609 C C . VAL A 1 85 ? 18.374 -8.121 -11.260 1.00 62.06 85 VAL A C 1
ATOM 611 O O . VAL A 1 85 ? 19.050 -7.160 -11.638 1.00 62.06 85 VAL A O 1
ATOM 614 N N . GLU A 1 86 ? 18.640 -9.370 -11.655 1.00 66.12 86 GLU A N 1
ATOM 615 C CA . GLU A 1 86 ? 19.655 -9.674 -12.669 1.00 66.12 86 GLU A CA 1
ATOM 616 C C . GLU A 1 86 ? 19.261 -9.064 -14.025 1.00 66.12 86 GLU A C 1
ATOM 618 O O . GLU A 1 86 ? 18.187 -9.329 -14.573 1.00 66.12 86 GLU A O 1
ATOM 623 N N . LEU A 1 87 ? 20.140 -8.227 -14.585 1.00 73.06 87 LEU A N 1
ATOM 624 C CA . LEU A 1 87 ? 19.879 -7.545 -15.851 1.00 73.06 87 LEU A CA 1
ATOM 625 C C . LEU A 1 87 ? 20.038 -8.509 -17.047 1.00 73.06 87 LEU A C 1
ATOM 627 O O . LEU A 1 87 ? 21.066 -9.180 -17.168 1.00 73.06 87 LEU A O 1
ATOM 631 N N . PRO A 1 88 ? 19.072 -8.555 -17.979 1.00 75.56 88 PRO A N 1
ATOM 632 C CA . PRO A 1 88 ? 19.099 -9.440 -19.129 1.00 75.56 88 PRO A CA 1
ATOM 633 C C . PRO A 1 88 ? 19.991 -8.857 -20.225 1.00 75.56 88 PRO A C 1
ATOM 635 O O . PRO A 1 88 ? 20.224 -7.651 -20.304 1.00 75.56 88 PRO A O 1
ATOM 638 N N . ALA A 1 89 ? 20.443 -9.718 -21.138 1.00 73.81 89 ALA A N 1
ATOM 639 C CA . ALA A 1 89 ? 21.273 -9.291 -22.262 1.00 73.81 89 ALA A CA 1
ATOM 640 C C . ALA A 1 89 ? 20.515 -8.418 -23.284 1.00 73.81 89 ALA A C 1
ATOM 642 O O . ALA A 1 89 ? 21.127 -7.567 -23.928 1.00 73.81 89 ALA A O 1
ATOM 643 N N . ALA A 1 90 ? 19.207 -8.639 -23.461 1.00 85.31 90 ALA A N 1
ATOM 644 C CA . ALA A 1 90 ? 18.359 -7.890 -24.387 1.00 85.31 90 ALA A CA 1
ATOM 645 C C . ALA A 1 90 ? 16.865 -8.060 -24.058 1.00 85.31 90 ALA A C 1
ATOM 647 O O . ALA A 1 90 ? 16.483 -9.052 -23.437 1.00 85.31 90 ALA A O 1
ATOM 648 N N . PHE A 1 91 ? 16.038 -7.132 -24.548 1.00 86.94 91 PHE A N 1
ATOM 649 C CA . PHE A 1 91 ? 14.574 -7.239 -24.567 1.00 86.94 91 PHE A CA 1
ATOM 650 C C . PHE A 1 91 ? 14.042 -7.375 -25.995 1.00 86.94 91 PHE A C 1
ATOM 652 O O . PHE A 1 91 ? 14.680 -6.950 -26.959 1.00 86.94 91 PHE A O 1
ATOM 659 N N . ASN A 1 92 ? 12.838 -7.920 -26.128 1.00 88.62 92 ASN A N 1
ATOM 660 C CA . ASN A 1 92 ? 12.086 -7.987 -27.373 1.00 88.62 92 ASN A CA 1
ATOM 661 C C . ASN A 1 92 ? 10.958 -6.952 -27.391 1.00 88.62 92 ASN A C 1
ATOM 663 O O . ASN A 1 92 ? 10.454 -6.512 -26.359 1.00 88.62 92 ASN A O 1
ATOM 667 N N . VAL A 1 93 ? 10.514 -6.584 -28.594 1.00 87.00 93 VAL A N 1
ATOM 668 C CA . VAL A 1 93 ? 9.304 -5.769 -28.751 1.00 87.00 93 VAL A CA 1
ATOM 669 C C . VAL A 1 93 ? 8.103 -6.547 -28.216 1.00 87.00 93 VAL A C 1
ATOM 671 O O . VAL A 1 93 ? 7.824 -7.654 -28.670 1.00 87.00 93 VAL A O 1
ATOM 674 N N . GLY A 1 94 ? 7.379 -5.939 -27.282 1.00 78.62 94 GLY A N 1
ATOM 675 C CA . GLY A 1 94 ? 6.256 -6.534 -26.568 1.00 78.62 94 GLY A CA 1
ATOM 676 C C . GLY A 1 94 ? 6.569 -6.917 -25.123 1.00 78.62 94 GLY A C 1
ATOM 677 O O . GLY A 1 94 ? 5.617 -7.122 -24.370 1.00 78.62 94 GLY A O 1
ATOM 678 N N . ASP A 1 95 ? 7.847 -6.967 -24.737 1.00 82.19 95 ASP A N 1
ATOM 679 C CA . ASP A 1 95 ? 8.250 -7.316 -23.376 1.00 82.19 95 ASP A CA 1
ATOM 680 C C . ASP A 1 95 ? 7.803 -6.245 -22.375 1.00 82.19 95 ASP A C 1
ATOM 682 O O . ASP A 1 95 ? 7.810 -5.042 -22.670 1.00 82.19 95 ASP A O 1
ATOM 686 N N . HIS A 1 96 ? 7.419 -6.710 -21.187 1.00 83.38 96 HIS A N 1
ATOM 687 C CA . HIS A 1 96 ? 7.143 -5.851 -20.043 1.00 83.38 96 HIS A CA 1
ATOM 688 C C . HIS A 1 96 ? 8.456 -5.562 -19.326 1.00 83.38 96 HIS A C 1
ATOM 690 O O . HIS A 1 96 ? 9.275 -6.459 -19.107 1.00 83.38 96 HIS A O 1
ATOM 696 N N . VAL A 1 97 ? 8.663 -4.295 -19.002 1.00 86.94 97 VAL A N 1
ATOM 697 C CA . VAL A 1 97 ? 9.876 -3.793 -18.367 1.00 86.94 97 VAL A CA 1
ATOM 698 C C . VAL A 1 97 ? 9.508 -2.799 -17.283 1.00 86.94 97 VAL A C 1
ATOM 700 O O . VAL A 1 97 ? 8.459 -2.155 -17.334 1.00 86.94 97 VAL A O 1
ATOM 703 N N . GLU A 1 98 ? 10.408 -2.631 -16.330 1.00 87.00 98 GLU A N 1
ATOM 704 C CA . GLU A 1 98 ? 10.328 -1.540 -15.370 1.00 87.00 98 GLU A CA 1
ATOM 705 C C . GLU A 1 98 ? 11.154 -0.375 -15.896 1.00 87.00 98 GLU A C 1
ATOM 707 O O . GLU A 1 98 ? 12.242 -0.579 -16.434 1.00 87.00 98 GLU A O 1
ATOM 712 N N . TYR A 1 99 ? 10.657 0.851 -15.750 1.00 88.25 99 TYR A N 1
ATOM 713 C CA . TYR A 1 99 ? 11.387 2.067 -16.111 1.00 88.25 99 TYR A CA 1
ATOM 714 C C . TYR A 1 99 ? 11.697 2.898 -14.873 1.00 88.25 99 TYR A C 1
ATOM 716 O O . TYR A 1 99 ? 10.783 3.348 -14.181 1.00 88.25 99 TYR A O 1
ATOM 724 N N . HIS A 1 100 ? 12.976 3.181 -14.628 1.00 84.12 100 HIS A N 1
ATOM 725 C CA . HIS A 1 100 ? 13.361 4.062 -13.534 1.00 84.12 100 HIS A CA 1
ATOM 726 C C . HIS A 1 100 ? 13.087 5.515 -13.918 1.00 84.12 100 HIS A C 1
ATOM 728 O O . HIS A 1 100 ? 13.844 6.136 -14.668 1.00 84.12 100 HIS A O 1
ATOM 734 N N . SER A 1 101 ? 12.032 6.098 -13.356 1.00 79.06 101 SER A N 1
ATOM 735 C CA . SER A 1 101 ? 11.700 7.509 -13.522 1.00 79.06 101 SER A CA 1
ATOM 736 C C . SER A 1 101 ? 12.780 8.388 -12.878 1.00 79.06 101 SER A C 1
ATOM 738 O O . SER A 1 101 ? 12.960 8.318 -11.661 1.00 79.06 101 SER A O 1
ATOM 740 N N . PRO A 1 102 ? 13.488 9.248 -13.637 1.00 78.44 102 PRO A N 1
ATOM 741 C CA . PRO A 1 102 ? 14.457 10.171 -13.046 1.00 78.44 102 PRO A CA 1
ATOM 742 C C . PRO A 1 102 ? 13.801 11.249 -12.187 1.00 78.44 102 PRO A C 1
ATOM 744 O O . PRO A 1 102 ? 14.387 11.712 -11.220 1.00 78.44 102 PRO A O 1
ATOM 747 N N . THR A 1 103 ? 12.579 11.651 -12.542 1.00 74.00 103 THR A N 1
ATOM 748 C CA . THR A 1 103 ? 11.849 12.719 -11.851 1.00 74.00 103 THR A CA 1
ATOM 749 C C . THR A 1 103 ? 11.249 12.254 -10.534 1.00 74.00 103 THR A C 1
ATOM 751 O O . THR A 1 103 ? 11.237 13.018 -9.578 1.00 74.00 103 THR A O 1
ATOM 754 N N . ASN A 1 104 ? 10.755 11.014 -10.488 1.00 65.00 104 ASN A N 1
ATOM 755 C CA . ASN A 1 104 ? 10.067 10.469 -9.316 1.00 65.00 104 ASN A CA 1
ATOM 756 C C . ASN A 1 104 ? 10.955 9.537 -8.482 1.00 65.00 104 ASN A C 1
ATOM 758 O O . ASN A 1 104 ? 10.465 8.966 -7.517 1.00 65.00 104 ASN A O 1
ATOM 762 N N . ALA A 1 105 ? 12.218 9.347 -8.884 1.00 74.69 105 ALA A N 1
ATOM 763 C CA . ALA A 1 105 ? 13.192 8.477 -8.224 1.00 74.69 105 ALA A CA 1
ATOM 764 C C . ALA A 1 105 ? 12.652 7.070 -7.882 1.00 74.69 105 ALA A C 1
ATOM 766 O O . ALA A 1 105 ? 12.958 6.522 -6.830 1.00 74.69 105 ALA A O 1
ATOM 767 N N . ARG A 1 106 ? 11.834 6.496 -8.775 1.00 74.75 106 ARG A N 1
ATOM 768 C CA . ARG A 1 106 ? 11.201 5.182 -8.588 1.00 74.75 106 ARG A CA 1
ATOM 769 C C . ARG A 1 106 ? 11.103 4.398 -9.889 1.00 74.75 106 ARG A C 1
ATOM 771 O O . ARG A 1 106 ? 11.063 5.002 -10.968 1.00 74.75 106 ARG A O 1
ATOM 778 N N . TRP A 1 107 ? 11.000 3.080 -9.771 1.00 78.44 107 TRP A N 1
ATOM 779 C CA . TRP A 1 107 ? 10.665 2.181 -10.873 1.00 78.44 107 TRP A CA 1
ATOM 780 C C . TRP A 1 107 ? 9.168 2.252 -11.210 1.00 78.44 107 TRP A C 1
ATOM 782 O O . TRP A 1 107 ? 8.343 2.652 -10.387 1.00 78.44 107 TRP A O 1
ATOM 792 N N . LEU A 1 108 ? 8.843 2.001 -12.477 1.00 80.44 108 LEU A N 1
ATOM 793 C CA . LEU A 1 108 ? 7.488 2.000 -13.019 1.00 80.44 108 LEU A CA 1
ATOM 794 C C . LEU A 1 108 ? 7.294 0.705 -13.805 1.00 80.44 108 LEU A C 1
ATOM 796 O O . LEU A 1 108 ? 7.848 0.572 -14.896 1.00 80.44 108 LEU A O 1
ATOM 800 N N . ASP A 1 109 ? 6.469 -0.203 -13.293 1.00 71.56 109 ASP A N 1
ATOM 801 C CA . ASP A 1 109 ? 6.527 -1.625 -13.686 1.00 71.56 109 ASP A CA 1
ATOM 802 C C . ASP A 1 109 ? 5.486 -2.017 -14.748 1.00 71.56 109 ASP A C 1
ATOM 804 O O . ASP A 1 109 ? 5.314 -3.178 -15.102 1.00 71.56 109 ASP A O 1
ATOM 808 N N . ARG A 1 110 ? 4.817 -1.011 -15.328 1.00 74.44 110 ARG A N 1
ATOM 809 C CA . ARG A 1 110 ? 3.837 -1.150 -16.421 1.00 74.44 110 ARG A CA 1
ATOM 810 C C . ARG A 1 110 ? 4.385 -0.710 -17.777 1.00 74.44 110 ARG A C 1
ATOM 812 O O . ARG A 1 110 ? 3.619 -0.317 -18.659 1.00 74.44 110 ARG A O 1
ATOM 819 N N . CYS A 1 111 ? 5.705 -0.683 -17.939 1.00 83.81 111 CYS A N 1
ATOM 820 C CA . CYS A 1 111 ? 6.287 -0.206 -19.182 1.00 83.81 111 CYS A CA 1
ATOM 821 C C . CYS A 1 111 ? 6.360 -1.331 -20.207 1.00 83.81 111 CYS A C 1
ATOM 823 O O . CYS A 1 111 ? 6.636 -2.482 -19.877 1.00 83.81 111 CYS A O 1
ATOM 825 N N . LYS A 1 112 ? 6.132 -0.993 -21.474 1.00 87.25 112 LYS A N 1
ATOM 826 C CA . LYS A 1 112 ? 6.177 -1.965 -22.568 1.00 87.25 112 LYS A CA 1
ATOM 827 C C . LYS A 1 112 ? 7.185 -1.551 -23.614 1.00 87.25 112 LYS A C 1
ATOM 829 O O . LYS A 1 112 ? 7.165 -0.410 -24.073 1.00 87.25 112 LYS A O 1
ATOM 834 N N . VAL A 1 113 ? 8.028 -2.481 -24.045 1.00 89.19 113 VAL A N 1
ATOM 835 C CA . VAL A 1 113 ? 8.925 -2.260 -25.182 1.00 89.19 113 VAL A CA 1
ATOM 836 C C . VAL A 1 113 ? 8.098 -2.221 -26.464 1.00 89.19 113 VAL A C 1
ATOM 838 O O . VAL A 1 113 ? 7.479 -3.206 -26.853 1.00 89.19 113 VAL A O 1
ATOM 841 N N . VAL A 1 114 ? 8.096 -1.081 -27.152 1.00 93.06 114 VAL A N 1
ATOM 842 C CA . VAL A 1 114 ? 7.364 -0.875 -28.416 1.00 93.06 114 VAL A CA 1
ATOM 843 C C . VAL A 1 114 ? 8.283 -0.787 -29.633 1.00 93.06 114 VAL A C 1
ATOM 845 O O . VAL A 1 114 ? 7.817 -0.765 -30.772 1.00 93.06 114 VAL A O 1
ATOM 848 N N . GLY A 1 115 ? 9.596 -0.731 -29.423 1.00 90.06 115 GLY A N 1
ATOM 849 C CA . GLY A 1 115 ? 10.571 -0.742 -30.504 1.00 90.06 115 GLY A CA 1
ATOM 850 C C . GLY A 1 115 ? 12.002 -0.880 -30.007 1.00 90.06 115 GLY A C 1
ATOM 851 O O . GLY A 1 115 ? 12.303 -0.566 -28.859 1.00 90.06 115 GLY A O 1
ATOM 852 N N . ILE A 1 116 ? 12.873 -1.323 -30.908 1.00 92.69 116 ILE A N 1
ATOM 853 C CA . ILE A 1 116 ? 14.322 -1.373 -30.720 1.00 92.69 116 ILE A CA 1
ATOM 854 C C . ILE A 1 116 ? 14.914 -0.505 -31.827 1.00 92.69 116 ILE A C 1
ATOM 856 O O . ILE A 1 116 ? 14.564 -0.680 -32.996 1.00 92.69 116 ILE A O 1
ATOM 860 N N . ASN A 1 117 ? 15.733 0.470 -31.454 1.00 87.44 117 ASN A N 1
ATOM 861 C CA . ASN A 1 117 ? 16.403 1.361 -32.391 1.00 87.44 117 ASN A CA 1
ATOM 862 C C . ASN A 1 117 ? 17.654 0.682 -32.971 1.00 87.44 117 ASN A C 1
ATOM 864 O O . ASN A 1 117 ? 18.204 -0.249 -32.382 1.00 87.44 117 ASN A O 1
ATOM 868 N N . ASP A 1 118 ? 18.146 1.186 -34.105 1.00 82.62 118 ASP A N 1
ATOM 869 C CA . ASP A 1 118 ? 19.332 0.639 -34.786 1.00 82.62 118 ASP A CA 1
ATOM 870 C C . ASP A 1 118 ? 20.619 0.730 -33.941 1.00 82.62 118 ASP A C 1
ATOM 872 O O . ASP A 1 118 ? 21.565 -0.024 -34.162 1.00 82.62 118 ASP A O 1
ATOM 876 N N . ASP A 1 119 ? 20.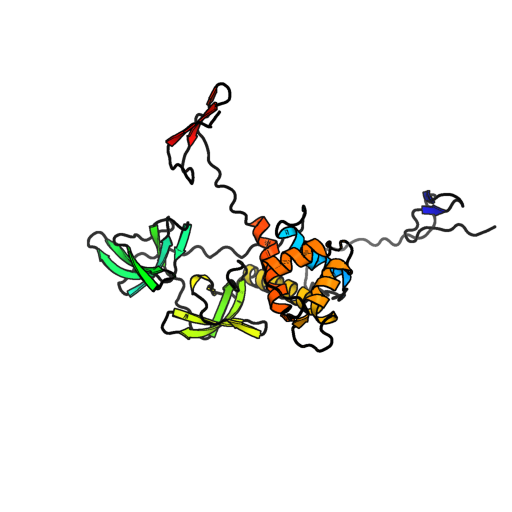660 1.647 -32.969 1.00 82.69 119 ASP A N 1
ATOM 877 C CA . ASP A 1 119 ? 21.769 1.822 -32.024 1.00 82.69 119 ASP A CA 1
ATOM 878 C C . ASP A 1 119 ? 21.708 0.866 -30.815 1.00 82.69 119 ASP A C 1
ATOM 880 O O . ASP A 1 119 ? 22.588 0.905 -29.955 1.00 82.69 119 ASP A O 1
ATOM 884 N N . GLY A 1 120 ? 20.689 0.001 -30.749 1.00 81.69 120 GLY A N 1
ATOM 885 C CA . GLY A 1 120 ? 20.470 -0.944 -29.654 1.00 81.69 120 GLY A CA 1
ATOM 886 C C . GLY A 1 120 ? 19.744 -0.359 -28.439 1.00 81.69 120 GLY A C 1
ATOM 887 O O . GLY A 1 120 ? 19.541 -1.077 -27.461 1.00 81.69 120 GLY A O 1
ATOM 888 N N . THR A 1 121 ? 19.334 0.914 -28.478 1.00 88.81 121 THR A N 1
ATOM 889 C CA . THR A 1 121 ? 18.462 1.502 -27.451 1.00 88.81 121 THR A CA 1
ATOM 890 C C . THR A 1 121 ? 17.003 1.103 -27.669 1.00 88.81 121 THR A C 1
ATOM 892 O O . THR A 1 121 ? 16.583 0.737 -28.769 1.00 88.81 121 THR A O 1
ATOM 895 N N . TYR A 1 122 ? 16.203 1.174 -26.610 1.00 90.50 122 TYR A N 1
ATOM 896 C CA . TYR A 1 122 ? 14.810 0.751 -26.627 1.00 90.50 122 TYR A CA 1
ATOM 897 C C . TYR A 1 122 ? 13.871 1.949 -26.642 1.00 90.50 122 TYR A C 1
ATOM 899 O O . TYR A 1 122 ? 14.121 2.987 -26.019 1.00 90.50 122 TYR A O 1
ATOM 907 N N . ARG A 1 123 ? 12.738 1.765 -27.316 1.00 91.62 123 ARG A N 1
ATOM 908 C CA . ARG A 1 123 ? 11.578 2.638 -27.212 1.00 91.62 123 ARG A CA 1
ATOM 909 C C . ARG A 1 123 ? 10.524 1.948 -26.363 1.00 91.62 123 ARG A C 1
ATOM 911 O O . ARG A 1 123 ? 10.088 0.852 -26.713 1.00 91.62 123 ARG A O 1
ATOM 918 N N . ILE A 1 124 ? 10.107 2.597 -25.283 1.00 91.19 124 ILE A N 1
ATOM 919 C CA . ILE A 1 124 ? 9.111 2.071 -24.346 1.00 91.19 124 ILE A CA 1
ATOM 920 C C . ILE A 1 124 ? 7.903 2.998 -24.232 1.00 91.19 124 ILE A C 1
ATOM 922 O O . ILE A 1 124 ? 8.020 4.212 -24.408 1.00 91.19 124 ILE A O 1
ATOM 926 N N . GLU A 1 125 ? 6.756 2.427 -23.900 1.00 90.38 125 GLU A N 1
ATOM 927 C CA . GLU A 1 125 ? 5.570 3.146 -23.443 1.00 90.38 125 GLU A CA 1
ATOM 928 C C . GLU A 1 125 ? 5.481 3.071 -21.921 1.00 90.38 125 GLU A C 1
ATOM 930 O O . GLU A 1 125 ? 5.604 1.990 -21.354 1.00 90.38 125 GLU A O 1
ATOM 935 N N . VAL A 1 126 ? 5.296 4.223 -21.275 1.00 85.75 126 VAL A N 1
ATOM 936 C CA . VAL A 1 126 ? 5.198 4.383 -19.820 1.00 85.75 126 VAL A CA 1
ATOM 937 C C . VAL A 1 126 ? 3.811 4.949 -19.496 1.00 85.75 126 VAL A C 1
ATOM 939 O O . VAL A 1 126 ? 3.556 6.116 -19.820 1.00 85.75 126 VAL A O 1
ATOM 942 N N . PRO A 1 127 ? 2.901 4.169 -18.891 1.00 77.75 127 PRO A N 1
ATOM 943 C CA . PRO A 1 127 ? 1.579 4.652 -18.506 1.00 77.75 127 PRO A CA 1
ATOM 944 C C . PRO A 1 127 ? 1.631 5.456 -17.196 1.00 77.75 127 PRO A C 1
ATOM 946 O O . PRO A 1 127 ? 2.225 5.025 -16.205 1.00 77.75 127 PRO A O 1
ATOM 949 N N . TYR A 1 128 ? 0.989 6.626 -17.186 1.00 70.75 128 TYR A N 1
ATOM 950 C CA . TYR A 1 128 ? 0.809 7.487 -16.010 1.00 70.75 128 TYR A CA 1
ATOM 951 C C . TYR A 1 128 ? -0.608 7.347 -15.429 1.00 70.75 128 TYR A C 1
ATOM 953 O O . TYR A 1 128 ? -1.511 6.854 -16.101 1.00 70.75 128 TYR A O 1
ATOM 961 N N . GLN A 1 129 ? -0.796 7.807 -14.185 1.00 57.53 129 GLN A N 1
ATOM 962 C CA . GLN A 1 129 ? -2.048 7.689 -13.414 1.00 57.53 129 GLN A CA 1
ATOM 963 C C . GLN A 1 129 ? -3.287 8.264 -14.131 1.00 57.53 129 GLN A C 1
ATOM 965 O O . GLN A 1 129 ? -4.380 7.747 -13.946 1.00 57.53 129 GLN A O 1
ATOM 970 N N . ASP A 1 130 ? -3.119 9.233 -15.036 1.00 60.78 130 ASP A N 1
ATOM 971 C CA . ASP A 1 130 ? -4.221 9.826 -15.814 1.00 60.78 130 ASP A CA 1
ATOM 972 C C . ASP A 1 130 ? -4.508 9.099 -17.143 1.00 60.78 130 ASP A C 1
ATOM 974 O O . ASP A 1 130 ? -5.024 9.694 -18.088 1.00 60.78 130 ASP A O 1
ATOM 978 N N . SER A 1 131 ? -4.101 7.830 -17.278 1.00 60.31 131 SER A N 1
ATOM 979 C CA . SER A 1 131 ? -4.148 7.068 -18.544 1.00 60.31 131 SER A CA 1
ATOM 980 C C . SER A 1 131 ? -3.335 7.690 -19.692 1.00 60.31 131 SER A C 1
ATOM 982 O O . SER A 1 131 ? -3.466 7.304 -20.855 1.00 60.31 131 SER A O 1
ATOM 984 N N . ILE A 1 132 ? -2.463 8.655 -19.387 1.00 72.56 132 ILE A N 1
ATOM 985 C CA . ILE A 1 132 ? -1.548 9.250 -20.361 1.00 72.56 132 ILE A CA 1
ATOM 986 C C . ILE A 1 132 ? -0.370 8.299 -20.544 1.00 72.56 132 ILE A C 1
ATOM 988 O O . ILE A 1 132 ? 0.409 8.065 -19.620 1.00 72.56 132 ILE A O 1
ATOM 992 N N . VAL A 1 133 ? -0.205 7.785 -21.758 1.00 80.88 133 VAL A N 1
ATOM 993 C CA . VAL A 1 133 ? 0.961 6.984 -22.134 1.00 80.88 133 VAL A CA 1
ATOM 994 C C . VAL A 1 133 ? 2.037 7.911 -22.692 1.00 80.88 133 VAL A C 1
ATOM 996 O O . VAL A 1 133 ? 1.823 8.593 -23.695 1.00 80.88 133 VAL A O 1
ATOM 999 N N . GLN A 1 134 ? 3.207 7.950 -22.051 1.00 84.50 134 GLN A N 1
ATOM 1000 C CA . GLN A 1 134 ? 4.376 8.639 -22.599 1.00 84.50 134 GLN A CA 1
ATOM 1001 C C . GLN A 1 134 ? 5.313 7.647 -23.272 1.00 84.50 134 GLN A C 1
ATOM 1003 O 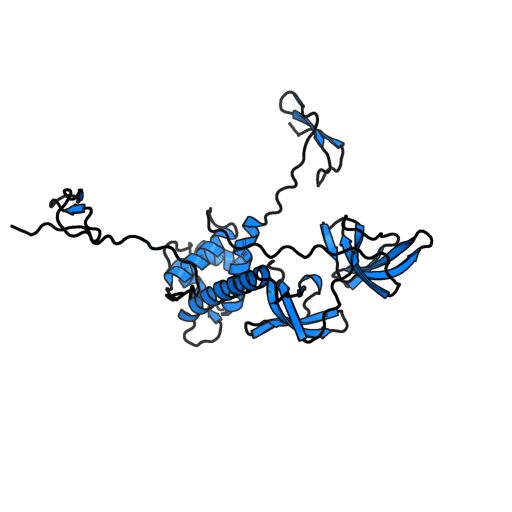O . GLN A 1 134 ? 5.691 6.635 -22.688 1.00 84.50 134 GLN A O 1
ATOM 1008 N N . THR A 1 135 ? 5.781 7.984 -24.469 1.00 89.94 135 THR A N 1
ATOM 1009 C CA . THR A 1 135 ? 6.824 7.212 -25.143 1.00 89.94 135 THR A CA 1
ATOM 1010 C C . THR A 1 135 ? 8.207 7.729 -24.749 1.00 89.94 135 THR A C 1
ATOM 1012 O O . THR A 1 135 ? 8.510 8.912 -24.921 1.00 89.94 135 THR A O 1
ATOM 1015 N N . LYS A 1 136 ? 9.080 6.852 -24.248 1.00 87.19 136 LYS A N 1
ATOM 1016 C CA . LYS A 1 136 ? 10.513 7.140 -24.075 1.00 87.19 136 LYS A CA 1
ATOM 1017 C C . LYS A 1 136 ? 11.274 6.475 -25.209 1.00 87.19 136 LYS A C 1
ATOM 1019 O O . LYS A 1 136 ? 11.104 5.288 -25.443 1.00 87.19 136 LYS A O 1
ATOM 1024 N N . HIS A 1 137 ? 12.066 7.253 -25.942 1.00 85.12 137 HIS A N 1
ATOM 1025 C CA . HIS A 1 137 ? 12.580 6.837 -27.248 1.00 85.12 137 HIS A CA 1
ATOM 1026 C C . HIS A 1 137 ? 13.936 6.137 -27.231 1.00 85.12 137 HIS A C 1
ATOM 1028 O O . HIS A 1 137 ? 14.209 5.425 -28.186 1.00 85.12 137 HIS A O 1
ATOM 1034 N N . ALA A 1 138 ? 14.766 6.353 -26.212 1.00 88.12 138 ALA A N 1
ATOM 1035 C CA . ALA A 1 138 ? 16.145 5.868 -26.183 1.00 88.12 138 ALA A CA 1
ATOM 1036 C C . ALA A 1 138 ? 16.553 5.484 -24.754 1.00 88.12 138 ALA A C 1
ATOM 1038 O O . ALA A 1 138 ? 17.396 6.133 -24.139 1.00 88.12 138 ALA A O 1
ATOM 1039 N N . VAL A 1 139 ? 15.891 4.470 -24.195 1.00 87.44 139 VAL A N 1
ATOM 1040 C CA . VAL A 1 139 ? 16.243 3.910 -22.880 1.00 87.44 139 VAL A CA 1
ATOM 1041 C C . VAL A 1 139 ? 17.167 2.705 -23.049 1.00 87.44 139 VAL A C 1
ATOM 1043 O O . VAL A 1 139 ? 17.126 2.017 -24.069 1.00 87.44 139 VAL A O 1
ATOM 1046 N N . VAL A 1 140 ? 18.016 2.453 -22.057 1.00 90.19 140 VAL A N 1
ATOM 1047 C CA . VAL A 1 140 ? 18.977 1.338 -22.048 1.00 90.19 140 VAL A CA 1
ATOM 1048 C C . VAL A 1 140 ? 18.741 0.438 -20.847 1.00 90.19 140 VAL A C 1
ATOM 1050 O O . VAL A 1 140 ? 18.127 0.866 -19.872 1.00 90.19 140 VAL A O 1
ATOM 1053 N N . ILE A 1 141 ? 19.238 -0.796 -20.915 1.00 87.94 141 ILE A N 1
ATOM 1054 C CA . ILE A 1 141 ? 19.165 -1.740 -19.799 1.00 87.94 141 ILE A CA 1
ATOM 1055 C C . ILE A 1 141 ? 20.108 -1.277 -18.686 1.00 87.94 141 ILE A C 1
ATOM 1057 O O . ILE A 1 141 ? 21.267 -0.961 -18.960 1.00 87.94 141 ILE A O 1
ATOM 1061 N N . GLY A 1 142 ? 19.633 -1.218 -17.446 1.00 85.69 142 GLY A N 1
ATOM 1062 C CA . GLY A 1 142 ? 20.444 -0.766 -16.320 1.00 85.69 142 GLY A CA 1
ATOM 1063 C C . GLY A 1 142 ? 19.669 -0.681 -15.013 1.00 85.69 142 GLY A C 1
ATOM 1064 O O . GLY A 1 142 ? 18.507 -1.067 -14.945 1.00 85.69 142 GLY A O 1
ATOM 1065 N N . SER A 1 143 ? 20.339 -0.147 -13.992 1.00 79.25 143 SER A N 1
ATOM 1066 C CA . SER A 1 143 ? 19.768 0.083 -12.656 1.00 79.25 143 SER A CA 1
ATOM 1067 C C . SER A 1 143 ? 19.774 1.565 -12.255 1.00 79.25 143 SER A C 1
ATOM 1069 O O . SER A 1 143 ? 19.451 1.902 -11.121 1.00 79.25 143 SER A O 1
ATOM 1071 N N . SER A 1 144 ? 20.187 2.460 -13.159 1.00 80.81 144 SER A N 1
ATOM 1072 C CA . SER A 1 144 ? 20.291 3.901 -12.911 1.00 80.81 144 SER A CA 1
ATOM 1073 C C . SER A 1 144 ? 19.047 4.663 -13.392 1.00 80.81 144 SER A C 1
ATOM 1075 O O . SER A 1 144 ? 18.289 4.165 -14.232 1.00 80.81 144 SER A O 1
ATOM 1077 N N . PRO A 1 145 ? 18.816 5.896 -12.913 1.00 83.06 145 PRO A N 1
ATOM 1078 C CA . PRO A 1 145 ? 17.720 6.721 -13.401 1.00 83.06 145 PRO A CA 1
ATOM 1079 C C . PRO A 1 145 ? 17.693 6.845 -14.929 1.00 83.06 145 PRO A C 1
ATOM 1081 O O . PRO A 1 145 ? 18.693 7.186 -15.558 1.00 83.06 145 PRO A O 1
ATOM 1084 N N . GLY A 1 146 ? 16.529 6.593 -15.531 1.00 83.69 146 GLY A N 1
ATOM 1085 C CA . GLY A 1 146 ? 16.325 6.650 -16.980 1.00 83.69 146 GLY A CA 1
ATOM 1086 C C . GLY A 1 146 ? 16.589 5.333 -17.715 1.00 83.69 146 GLY A C 1
ATOM 1087 O O . GLY A 1 146 ? 16.470 5.302 -18.941 1.00 83.69 146 GLY A O 1
ATOM 1088 N N . THR A 1 147 ? 16.915 4.263 -16.991 1.00 88.81 147 THR A N 1
ATOM 1089 C CA . THR A 1 147 ? 17.125 2.922 -17.551 1.00 88.81 147 THR A CA 1
ATOM 1090 C C . THR A 1 147 ? 15.896 2.030 -17.400 1.00 88.81 147 THR A C 1
ATOM 1092 O O . THR A 1 147 ? 14.916 2.397 -16.744 1.00 88.81 147 THR A O 1
ATOM 1095 N N . ILE A 1 148 ? 15.944 0.878 -18.067 1.00 87.56 148 ILE A N 1
ATOM 1096 C CA . ILE A 1 148 ? 14.953 -0.187 -17.960 1.00 87.56 148 ILE A CA 1
ATOM 1097 C C . ILE A 1 148 ? 15.567 -1.470 -17.410 1.00 87.56 148 ILE A C 1
ATOM 1099 O O . ILE A 1 148 ? 16.735 -1.764 -17.661 1.00 87.56 148 ILE A O 1
ATOM 1103 N N . ARG A 1 149 ? 14.764 -2.268 -16.717 1.00 87.56 149 ARG A N 1
ATOM 1104 C CA . ARG A 1 149 ? 15.135 -3.612 -16.254 1.00 87.56 149 ARG A CA 1
ATOM 1105 C C . ARG A 1 149 ? 13.961 -4.580 -16.461 1.00 87.56 149 ARG A C 1
ATOM 1107 O O . ARG A 1 149 ? 12.882 -4.118 -16.843 1.00 87.56 149 ARG A O 1
ATOM 1114 N N . PRO A 1 150 ? 14.151 -5.903 -16.299 1.00 81.25 150 PRO A N 1
ATOM 1115 C CA . PRO A 1 150 ? 13.051 -6.852 -16.410 1.00 81.25 150 PRO A CA 1
ATOM 1116 C C . PRO A 1 150 ? 11.925 -6.444 -15.485 1.00 81.25 150 PRO A C 1
ATOM 1118 O O . PRO A 1 150 ? 12.187 -6.158 -14.320 1.00 81.25 150 PRO A O 1
ATOM 1121 N N . ALA A 1 151 ? 10.699 -6.447 -16.001 1.00 72.25 151 ALA A N 1
ATOM 1122 C CA . ALA A 1 151 ? 9.549 -6.493 -15.118 1.00 72.25 151 ALA A CA 1
ATOM 1123 C C . ALA A 1 151 ? 9.597 -7.790 -14.322 1.00 72.25 151 ALA A C 1
ATOM 1125 O O . ALA A 1 151 ? 9.937 -8.852 -14.865 1.00 72.25 151 ALA A O 1
ATOM 1126 N N . SER A 1 152 ? 9.219 -7.698 -13.050 1.00 65.56 152 SER A N 1
ATOM 1127 C CA . SER A 1 152 ? 8.806 -8.876 -12.299 1.00 65.56 152 SER A CA 1
ATOM 1128 C C . SER A 1 152 ? 7.809 -9.696 -13.141 1.00 65.56 152 SER A C 1
ATOM 1130 O O . SER A 1 152 ? 7.014 -9.107 -13.886 1.00 65.56 152 SER A O 1
ATOM 1132 N N . PRO A 1 153 ? 7.874 -11.046 -13.113 1.00 63.72 153 PRO A N 1
ATOM 1133 C CA . PRO A 1 153 ? 7.009 -11.897 -13.925 1.00 63.72 153 PRO A CA 1
ATOM 1134 C C . PRO A 1 153 ? 5.554 -11.456 -13.816 1.00 63.72 153 PRO A C 1
ATOM 1136 O O . PRO A 1 153 ? 5.128 -11.083 -12.722 1.00 63.72 153 PRO A O 1
ATOM 1139 N N . PRO A 1 154 ? 4.778 -11.496 -14.915 1.00 67.69 154 PRO A N 1
ATOM 1140 C CA . PRO A 1 154 ? 3.474 -10.902 -14.857 1.00 67.69 154 PRO A CA 1
ATOM 1141 C C . PRO A 1 154 ? 2.581 -11.687 -13.894 1.00 67.69 154 PRO A C 1
ATOM 1143 O O . PRO A 1 154 ? 2.364 -12.885 -14.107 1.00 67.69 154 PRO A O 1
ATOM 1146 N N . PHE A 1 155 ? 2.093 -11.000 -12.866 1.00 79.69 155 PHE A N 1
ATOM 1147 C CA . PHE A 1 155 ? 1.135 -11.484 -11.895 1.00 79.69 155 PHE A CA 1
ATOM 1148 C C . PHE A 1 155 ? -0.065 -12.175 -12.549 1.00 79.69 155 PHE A C 1
ATOM 1150 O O . PHE A 1 155 ? -0.589 -11.745 -13.578 1.00 79.69 155 PHE A O 1
ATOM 1157 N N . LYS A 1 156 ? -0.510 -13.267 -11.937 1.00 83.94 156 LYS A N 1
ATOM 1158 C CA . LYS A 1 156 ? -1.650 -14.072 -12.370 1.00 83.94 156 LYS A CA 1
ATOM 1159 C C . LYS A 1 156 ? -2.660 -14.187 -11.244 1.00 83.94 156 LYS A C 1
ATOM 1161 O O . LYS A 1 156 ? -2.320 -14.156 -10.063 1.00 83.94 156 LYS A O 1
ATOM 1166 N N . ALA A 1 157 ? -3.916 -14.414 -11.621 1.00 90.06 157 ALA A N 1
ATOM 1167 C CA . ALA A 1 157 ? -4.938 -14.811 -10.665 1.00 90.06 157 ALA A CA 1
ATOM 1168 C C . ALA A 1 157 ? -4.467 -16.049 -9.886 1.00 90.06 157 ALA A C 1
ATOM 1170 O O . ALA A 1 157 ? -4.134 -17.085 -10.468 1.00 90.06 157 ALA A O 1
ATOM 1171 N N . GLY A 1 158 ? -4.446 -15.922 -8.566 1.00 90.81 158 GLY A N 1
ATOM 1172 C CA . GLY A 1 158 ? -3.952 -16.927 -7.645 1.00 90.81 158 GLY A CA 1
ATOM 1173 C C . GLY A 1 158 ? -2.559 -16.655 -7.082 1.00 90.81 158 GLY A C 1
ATOM 1174 O O . GLY A 1 158 ? -2.217 -17.320 -6.107 1.00 90.81 158 GLY A O 1
ATOM 1175 N N . ASP A 1 159 ? -1.780 -15.715 -7.613 1.00 90.75 159 ASP A N 1
ATOM 1176 C CA . ASP A 1 159 ? -0.443 -15.434 -7.084 1.00 90.75 159 ASP A CA 1
ATOM 1177 C C . ASP A 1 159 ? -0.520 -14.825 -5.678 1.00 90.75 159 ASP A C 1
ATOM 1179 O O . ASP A 1 159 ? -1.405 -14.014 -5.384 1.00 90.75 159 ASP A O 1
ATOM 1183 N N . ARG A 1 160 ? 0.397 -15.255 -4.802 1.00 92.69 160 ARG A N 1
ATOM 1184 C CA . ARG A 1 160 ? 0.570 -14.689 -3.461 1.00 92.69 160 ARG A CA 1
ATOM 1185 C C . ARG A 1 160 ? 1.409 -13.433 -3.558 1.00 92.69 160 ARG A C 1
ATOM 1187 O O . ARG A 1 160 ? 2.463 -13.427 -4.194 1.00 92.69 160 ARG A O 1
ATOM 1194 N N . VAL A 1 161 ? 0.920 -12.382 -2.926 1.00 91.69 161 VAL A N 1
ATOM 1195 C CA . VAL A 1 161 ? 1.487 -11.048 -3.053 1.00 91.69 161 VAL A CA 1
ATOM 1196 C C . VAL A 1 161 ? 1.450 -10.317 -1.726 1.00 91.69 161 VAL A C 1
ATOM 1198 O O . VAL A 1 161 ? 0.624 -10.600 -0.861 1.00 91.69 161 VAL A O 1
ATOM 1201 N N . LEU A 1 162 ? 2.376 -9.388 -1.589 1.00 90.19 162 LEU A N 1
ATOM 1202 C CA . LEU A 1 162 ? 2.385 -8.340 -0.593 1.00 90.19 162 LEU A CA 1
ATOM 1203 C C . LEU A 1 162 ? 1.808 -7.090 -1.255 1.00 90.19 162 LEU A C 1
ATOM 1205 O O . LEU A 1 162 ? 2.245 -6.731 -2.346 1.00 90.19 162 LEU A O 1
ATOM 1209 N N . VAL A 1 163 ? 0.826 -6.438 -0.636 1.00 90.44 163 VAL A N 1
ATOM 1210 C CA . VAL A 1 163 ? 0.153 -5.279 -1.238 1.00 90.44 163 VAL A CA 1
ATOM 1211 C C . VAL A 1 163 ? 0.163 -4.083 -0.300 1.00 90.44 163 VAL A C 1
ATOM 1213 O O . VAL A 1 163 ? -0.345 -4.178 0.814 1.00 90.44 163 VAL A O 1
ATOM 1216 N N . ASP A 1 164 ? 0.695 -2.957 -0.775 1.00 85.94 164 ASP A N 1
ATOM 1217 C CA . ASP A 1 164 ? 0.667 -1.656 -0.104 1.00 85.94 164 ASP A CA 1
ATOM 1218 C C . ASP A 1 164 ? -0.782 -1.177 0.037 1.00 85.94 164 ASP A C 1
ATOM 1220 O O . ASP A 1 164 ? -1.376 -0.666 -0.923 1.00 85.94 164 ASP A O 1
ATOM 1224 N N . TRP A 1 165 ? -1.381 -1.393 1.208 1.00 84.75 165 TRP A N 1
ATOM 1225 C CA . TRP A 1 165 ? -2.797 -1.130 1.456 1.00 84.75 165 TRP A CA 1
ATOM 1226 C C . TRP A 1 165 ? -3.069 0.376 1.482 1.00 84.75 165 TRP A C 1
ATOM 1228 O O . TRP A 1 165 ? -2.444 1.136 2.219 1.00 84.75 165 TRP A O 1
ATOM 1238 N N . LYS A 1 166 ? -3.989 0.825 0.620 1.00 78.00 166 LYS A N 1
ATOM 1239 C CA . LYS A 1 166 ? -4.348 2.237 0.389 1.00 78.00 166 LYS A CA 1
ATOM 1240 C C . LYS A 1 166 ? -3.184 3.220 0.152 1.00 78.00 166 LYS A C 1
ATOM 1242 O O . LYS A 1 166 ? -3.422 4.426 0.163 1.00 78.00 166 LYS A O 1
ATOM 1247 N N . ARG A 1 167 ? -1.975 2.739 -0.173 1.00 74.69 167 ARG A N 1
ATOM 1248 C CA . ARG A 1 167 ? -0.743 3.547 -0.305 1.00 74.69 167 ARG A CA 1
ATOM 1249 C C . ARG A 1 167 ? -0.244 4.175 0.993 1.00 74.69 167 ARG A C 1
ATOM 1251 O O . ARG A 1 167 ? 0.375 5.236 0.952 1.00 74.69 167 ARG A O 1
ATOM 1258 N N . TYR A 1 168 ? -0.519 3.539 2.124 1.00 71.38 168 TYR A N 1
ATOM 1259 C CA . TYR A 1 168 ? 0.029 3.973 3.408 1.00 71.38 168 TYR A CA 1
ATOM 1260 C C . TYR A 1 168 ? 1.44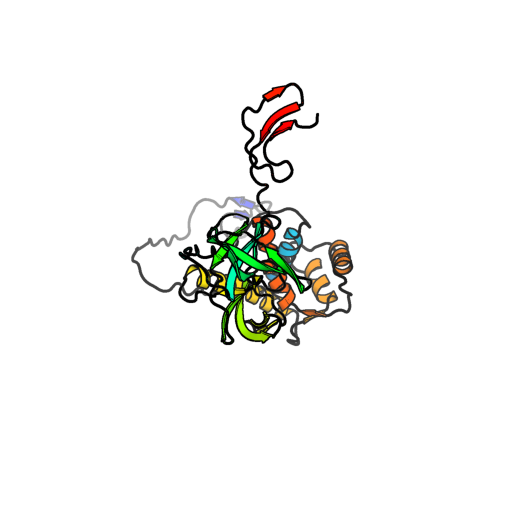3 3.429 3.668 1.00 71.38 168 TYR A C 1
ATOM 1262 O O . TYR A 1 168 ? 1.976 3.603 4.755 1.00 71.38 168 TYR A O 1
ATOM 1270 N N . GLY A 1 169 ? 2.066 2.775 2.681 1.00 70.75 169 GLY A N 1
ATOM 1271 C CA . GLY A 1 169 ? 3.459 2.333 2.743 1.00 70.75 169 GLY A CA 1
ATOM 1272 C C . GLY A 1 169 ? 3.651 0.968 3.400 1.00 70.75 169 GLY A C 1
ATOM 1273 O O . GLY A 1 169 ? 4.789 0.550 3.603 1.00 70.75 169 GLY A O 1
ATOM 1274 N N . HIS A 1 170 ? 2.558 0.262 3.706 1.00 78.12 170 HIS A N 1
ATOM 1275 C CA . HIS A 1 170 ? 2.581 -1.013 4.419 1.00 78.12 170 HIS A CA 1
ATOM 1276 C C . HIS A 1 170 ? 1.981 -2.134 3.615 1.00 78.12 170 HIS A C 1
ATOM 1278 O O . HIS A 1 170 ? 0.857 -2.042 3.117 1.00 78.12 170 HIS A O 1
ATOM 1284 N N . TYR A 1 171 ? 2.748 -3.210 3.532 1.00 87.50 171 TYR A N 1
ATOM 1285 C CA . TYR A 1 171 ? 2.450 -4.327 2.675 1.00 87.50 171 TYR A CA 1
ATOM 1286 C C . TYR A 1 171 ? 1.761 -5.427 3.466 1.00 87.50 171 TYR A C 1
ATOM 1288 O O . TYR A 1 171 ? 2.352 -6.058 4.336 1.00 87.50 171 TYR A O 1
ATOM 1296 N N . TYR A 1 172 ? 0.514 -5.696 3.110 1.00 90.56 172 TYR A N 1
ATOM 1297 C CA . TYR A 1 172 ? -0.268 -6.760 3.720 1.00 90.56 172 TYR A CA 1
ATOM 1298 C C . TYR A 1 172 ? -0.300 -7.978 2.798 1.00 90.56 172 TYR A C 1
ATOM 1300 O O . TYR A 1 172 ? -0.362 -7.825 1.571 1.00 90.56 172 TYR A O 1
ATOM 1308 N N . PRO A 1 173 ? -0.238 -9.196 3.354 1.00 93.56 173 PRO A N 1
ATOM 1309 C CA . PRO A 1 173 ? -0.275 -10.407 2.558 1.00 93.56 173 PRO A CA 1
ATOM 1310 C C . PRO A 1 173 ? -1.668 -10.615 1.959 1.00 93.56 173 PRO A C 1
ATOM 1312 O O . PRO A 1 173 ? -2.706 -10.388 2.587 1.00 93.56 173 PRO A O 1
ATOM 1315 N N . GLY A 1 174 ? -1.689 -11.091 0.724 1.00 94.62 174 GLY A N 1
ATOM 1316 C CA . GLY A 1 174 ? -2.921 -11.431 0.044 1.00 94.62 174 GLY A CA 1
ATOM 1317 C C . GLY A 1 174 ? -2.696 -12.290 -1.183 1.00 94.62 174 GLY A C 1
ATOM 1318 O O . GLY A 1 174 ? -1.636 -12.892 -1.409 1.00 94.62 174 GLY A O 1
ATOM 1319 N N . ARG A 1 175 ? -3.744 -12.358 -1.995 1.00 95.75 175 ARG A N 1
ATOM 1320 C CA . ARG A 1 175 ? -3.777 -13.096 -3.246 1.00 95.75 175 ARG A CA 1
ATOM 1321 C C . ARG A 1 175 ? -4.492 -12.290 -4.314 1.00 95.75 175 ARG A C 1
ATOM 1323 O O . ARG A 1 175 ? -5.541 -11.692 -4.074 1.00 95.75 175 ARG A O 1
ATOM 1330 N N . ILE A 1 176 ? -3.960 -12.355 -5.527 1.00 94.62 176 ILE A N 1
ATOM 1331 C CA . ILE A 1 176 ? -4.611 -11.769 -6.695 1.00 94.62 176 ILE A CA 1
ATOM 1332 C C . ILE A 1 176 ? -5.844 -12.600 -7.032 1.00 94.62 176 ILE A C 1
ATOM 1334 O O . ILE A 1 176 ? -5.735 -13.766 -7.411 1.00 94.62 176 ILE A O 1
ATOM 1338 N N . ALA A 1 177 ? -7.026 -12.011 -6.894 1.00 95.62 177 ALA A N 1
ATOM 1339 C CA . ALA A 1 177 ? -8.281 -12.659 -7.242 1.00 95.62 177 ALA A CA 1
ATOM 1340 C C . ALA A 1 177 ? -8.525 -12.608 -8.758 1.00 95.62 177 ALA A C 1
ATOM 1342 O O . ALA A 1 177 ? -8.870 -13.625 -9.364 1.00 95.62 177 ALA A O 1
ATOM 1343 N N . SER A 1 178 ? -8.297 -11.449 -9.380 1.00 92.44 178 SER A N 1
ATOM 1344 C CA . SER A 1 178 ? -8.401 -11.257 -10.831 1.00 92.44 178 SER A CA 1
ATOM 1345 C C . SER A 1 178 ? -7.628 -10.027 -11.309 1.00 92.44 178 SER A C 1
ATOM 1347 O O . SER A 1 178 ? -7.379 -9.108 -10.535 1.00 92.44 178 SER A O 1
ATOM 1349 N N . GLU A 1 179 ? -7.290 -10.008 -12.598 1.00 88.38 179 GLU A N 1
ATOM 1350 C CA . GLU A 1 179 ? -6.756 -8.844 -13.318 1.00 88.38 179 GLU A CA 1
ATOM 1351 C C . GLU A 1 179 ? -7.865 -8.237 -14.192 1.00 88.38 179 GLU A C 1
ATOM 1353 O O . GLU A 1 179 ? -8.626 -8.971 -14.833 1.00 88.38 179 GLU A O 1
ATOM 1358 N N . HIS A 1 180 ? -7.947 -6.910 -14.215 1.00 85.12 180 HIS A N 1
ATOM 1359 C CA . HIS A 1 180 ? -8.861 -6.136 -15.055 1.00 85.12 180 HIS A CA 1
ATOM 1360 C C . HIS A 1 180 ? -8.234 -5.780 -16.409 1.00 85.12 180 HIS A C 1
ATOM 1362 O O . HIS A 1 180 ? -7.020 -5.829 -16.588 1.00 85.12 180 HIS A O 1
ATOM 1368 N N . GLU A 1 181 ? -9.056 -5.373 -17.384 1.00 76.94 181 GLU A N 1
ATOM 1369 C CA . GLU A 1 181 ? -8.570 -4.971 -18.720 1.00 76.94 181 GLU A CA 1
ATOM 1370 C C . GLU A 1 181 ? -7.634 -3.749 -18.689 1.00 76.94 181 GLU A C 1
ATOM 1372 O O . GLU A 1 181 ? -6.848 -3.550 -19.615 1.00 76.94 181 GLU A O 1
ATOM 1377 N N . ASP A 1 182 ? -7.708 -2.935 -17.635 1.00 70.50 182 ASP A N 1
ATOM 1378 C CA . ASP A 1 182 ? -6.864 -1.759 -17.412 1.00 70.50 182 ASP A CA 1
ATOM 1379 C C . ASP A 1 182 ? -5.578 -2.065 -16.619 1.00 70.50 182 ASP A C 1
ATOM 1381 O O . ASP A 1 182 ? -4.848 -1.143 -16.244 1.00 70.50 182 ASP A O 1
ATOM 1385 N N . HIS A 1 183 ? -5.279 -3.352 -16.396 1.00 71.94 183 HIS A N 1
ATOM 1386 C CA . HIS A 1 183 ? -4.118 -3.835 -15.641 1.00 71.94 183 HIS A CA 1
ATOM 1387 C C . HIS A 1 183 ? -4.098 -3.395 -14.171 1.00 71.94 183 HIS A C 1
ATOM 1389 O O . HIS A 1 183 ? -3.031 -3.248 -13.560 1.00 71.94 183 HIS A O 1
ATOM 1395 N N . THR A 1 184 ? -5.279 -3.162 -13.600 1.00 82.69 184 THR A N 1
ATOM 1396 C CA . THR A 1 184 ? -5.479 -3.135 -12.153 1.00 82.69 184 THR A CA 1
ATOM 1397 C C . THR A 1 184 ? -5.941 -4.503 -11.649 1.00 82.69 184 THR A C 1
ATOM 1399 O O . THR A 1 184 ? -6.373 -5.359 -12.424 1.00 82.69 184 THR A O 1
ATOM 1402 N N . PHE A 1 185 ? -5.819 -4.739 -10.345 1.00 88.31 185 PHE A N 1
ATOM 1403 C CA . PHE A 1 185 ? -6.081 -6.040 -9.738 1.00 88.31 185 PHE A CA 1
ATOM 1404 C C . PHE A 1 185 ? -7.162 -5.954 -8.671 1.00 88.31 185 PHE A C 1
ATOM 1406 O O . PHE A 1 185 ? -7.221 -4.999 -7.897 1.00 88.31 185 PHE A O 1
ATOM 1413 N N . LEU A 1 186 ? -7.971 -7.007 -8.605 1.00 93.75 186 LEU A N 1
ATOM 1414 C CA . LEU A 1 186 ? -8.768 -7.319 -7.430 1.00 93.75 186 LEU A CA 1
ATOM 1415 C C . LEU A 1 186 ? -7.907 -8.161 -6.491 1.00 93.75 186 LEU A C 1
ATOM 1417 O O . LEU A 1 186 ? -7.458 -9.250 -6.866 1.00 93.75 186 LEU A O 1
ATOM 1421 N N . ILE A 1 187 ? -7.691 -7.670 -5.278 1.00 96.31 187 ILE A N 1
ATOM 1422 C CA . ILE A 1 187 ? -6.889 -8.322 -4.246 1.00 96.31 187 ILE A CA 1
ATOM 1423 C C . ILE A 1 187 ? -7.807 -8.815 -3.137 1.00 96.31 187 ILE A C 1
ATOM 1425 O O . ILE A 1 187 ? -8.644 -8.070 -2.631 1.00 96.31 187 ILE A O 1
ATOM 1429 N N . HIS A 1 188 ? -7.632 -10.077 -2.755 1.00 97.06 188 HIS A N 1
ATOM 1430 C CA . HIS A 1 188 ? -8.172 -10.621 -1.514 1.00 97.06 188 HIS A CA 1
ATOM 1431 C C . HIS A 1 188 ? -7.024 -10.723 -0.513 1.00 97.06 188 HIS A C 1
ATOM 1433 O O . HIS A 1 188 ? -6.079 -11.478 -0.747 1.00 97.06 188 HIS A O 1
ATOM 1439 N N . PHE A 1 189 ? -7.095 -9.962 0.569 1.00 94.81 189 PHE A N 1
ATOM 1440 C CA . PHE A 1 189 ? -6.120 -10.018 1.650 1.00 94.81 189 PHE A CA 1
ATOM 1441 C C . PHE A 1 189 ? -6.393 -11.215 2.564 1.00 94.81 189 PHE A C 1
ATOM 1443 O O . PHE A 1 189 ? -7.510 -11.741 2.626 1.00 94.81 189 PHE A O 1
ATOM 1450 N N . ASP A 1 190 ? -5.356 -11.668 3.265 1.00 93.44 190 ASP A N 1
ATOM 1451 C CA . ASP A 1 190 ? -5.445 -12.858 4.117 1.00 93.44 190 ASP A CA 1
ATOM 1452 C C . ASP A 1 190 ? -6.304 -12.630 5.380 1.00 93.44 190 ASP A C 1
ATOM 1454 O O . ASP A 1 190 ? -6.829 -13.585 5.955 1.00 93.44 190 ASP A O 1
ATOM 1458 N N . ASP A 1 191 ? -6.508 -11.374 5.782 1.00 87.56 191 ASP A N 1
ATOM 1459 C CA . ASP A 1 191 ? -7.365 -10.954 6.899 1.00 87.56 191 ASP A CA 1
ATOM 1460 C C . ASP A 1 191 ? -8.866 -10.873 6.531 1.00 87.56 191 ASP A C 1
ATOM 1462 O O . ASP A 1 191 ? -9.728 -10.656 7.393 1.00 87.56 191 ASP A O 1
ATOM 1466 N N . GLY A 1 192 ? -9.186 -11.106 5.255 1.00 89.62 192 GLY A N 1
ATOM 1467 C CA . GLY A 1 192 ? -10.538 -11.088 4.705 1.00 89.62 192 GLY A CA 1
ATOM 1468 C C . GLY A 1 192 ? -10.933 -9.775 4.033 1.00 89.62 192 GLY A C 1
ATOM 1469 O O . GLY A 1 192 ? -12.028 -9.716 3.466 1.00 89.62 192 GLY A O 1
ATOM 1470 N N . ASP A 1 193 ? -10.066 -8.760 4.052 1.00 90.62 193 ASP A N 1
ATOM 1471 C CA . ASP A 1 193 ? -10.300 -7.528 3.310 1.00 90.62 193 ASP A CA 1
ATOM 1472 C C . ASP A 1 193 ? -10.216 -7.764 1.800 1.00 90.62 193 ASP A C 1
ATOM 1474 O O . ASP A 1 193 ? -9.514 -8.645 1.292 1.00 90.62 193 ASP A O 1
ATOM 1478 N N . VAL A 1 194 ? -10.944 -6.936 1.056 1.00 93.56 194 VAL A N 1
ATOM 1479 C CA . VAL A 1 194 ? -10.932 -6.947 -0.404 1.00 93.56 194 VAL A CA 1
ATOM 1480 C C . VAL A 1 194 ? -10.697 -5.533 -0.893 1.00 93.56 194 VAL A C 1
ATOM 1482 O O . VAL A 1 194 ? -11.420 -4.611 -0.516 1.00 93.56 194 VAL A O 1
ATOM 1485 N N . GLU A 1 195 ? -9.710 -5.374 -1.765 1.00 92.69 195 GLU A N 1
ATOM 1486 C CA . GLU A 1 195 ? -9.457 -4.109 -2.440 1.00 92.69 195 GLU A CA 1
ATOM 1487 C C . GLU A 1 195 ? -9.484 -4.312 -3.948 1.00 92.69 195 GLU A C 1
ATOM 1489 O O . GLU A 1 195 ? -8.857 -5.224 -4.485 1.00 92.69 195 GLU A O 1
ATOM 1494 N N . ASP A 1 196 ? -10.240 -3.454 -4.625 1.00 92.44 196 ASP A N 1
ATOM 1495 C CA . ASP A 1 196 ? -10.404 -3.483 -6.070 1.00 92.44 196 ASP A CA 1
ATOM 1496 C C . ASP A 1 196 ? -9.650 -2.328 -6.734 1.00 92.44 196 ASP A C 1
ATOM 1498 O O . ASP A 1 196 ? -9.420 -1.285 -6.121 1.00 92.44 196 ASP A O 1
ATOM 1502 N N . ASN A 1 197 ? -9.323 -2.491 -8.014 1.00 86.00 197 ASN A N 1
ATOM 1503 C CA . ASN A 1 197 ? -8.563 -1.529 -8.814 1.00 86.00 197 ASN A CA 1
ATOM 1504 C C . ASN A 1 197 ? -7.167 -1.223 -8.229 1.00 86.00 197 ASN A C 1
ATOM 1506 O O . ASN A 1 197 ? -6.649 -0.109 -8.349 1.00 86.00 197 ASN A O 1
ATOM 1510 N N . VAL A 1 198 ? -6.535 -2.217 -7.597 1.00 86.62 198 VAL A N 1
ATOM 1511 C CA . VAL A 1 198 ? -5.180 -2.085 -7.055 1.00 86.62 198 VAL A CA 1
ATOM 1512 C C . VAL A 1 198 ? -4.189 -1.970 -8.206 1.00 86.62 198 VAL A C 1
ATOM 1514 O O . VAL A 1 198 ? -4.131 -2.810 -9.102 1.00 86.62 198 VAL A O 1
ATOM 1517 N N . GLU A 1 199 ? -3.396 -0.905 -8.198 1.00 79.38 199 GLU A N 1
ATOM 1518 C CA . GLU A 1 199 ? -2.359 -0.698 -9.202 1.00 79.38 199 GLU A CA 1
ATOM 1519 C C . GLU A 1 199 ? -1.171 -1.636 -8.976 1.00 79.38 199 GLU A C 1
ATOM 1521 O O . GLU A 1 199 ? -0.711 -1.774 -7.848 1.00 79.38 199 GLU A O 1
ATOM 1526 N N . TRP A 1 200 ? -0.601 -2.163 -10.063 1.00 77.62 200 TRP A N 1
ATOM 1527 C CA . TRP A 1 200 ? 0.602 -3.008 -10.046 1.00 77.62 200 TRP A CA 1
ATOM 1528 C C . TRP A 1 200 ? 1.707 -2.530 -9.101 1.00 77.62 200 TRP A C 1
ATOM 1530 O O . TRP A 1 200 ? 2.257 -3.319 -8.353 1.00 77.62 200 TRP A O 1
ATOM 1540 N N . ILE A 1 201 ? 2.016 -1.229 -9.119 1.00 75.38 201 ILE A N 1
ATOM 1541 C CA . ILE A 1 201 ? 3.105 -0.622 -8.331 1.00 75.38 201 ILE A CA 1
ATOM 1542 C C . ILE A 1 201 ? 2.927 -0.774 -6.811 1.00 75.38 201 ILE A C 1
ATOM 1544 O O . ILE A 1 201 ? 3.834 -0.473 -6.051 1.00 75.38 201 ILE A O 1
ATOM 1548 N N . ARG A 1 202 ? 1.737 -1.170 -6.356 1.00 81.44 202 ARG A N 1
ATOM 1549 C CA . ARG A 1 202 ? 1.444 -1.441 -4.947 1.00 81.44 202 ARG A CA 1
ATOM 1550 C C . ARG A 1 202 ? 1.629 -2.915 -4.599 1.00 81.44 202 ARG A C 1
ATOM 1552 O O . ARG A 1 202 ? 1.332 -3.281 -3.475 1.00 81.44 202 ARG A O 1
ATOM 1559 N N . ILE A 1 203 ? 2.019 -3.761 -5.547 1.00 84.75 203 ILE A N 1
ATOM 1560 C CA . ILE A 1 203 ? 2.013 -5.216 -5.422 1.00 84.75 203 ILE A CA 1
ATOM 1561 C C . ILE A 1 203 ? 3.442 -5.725 -5.582 1.00 84.75 203 ILE A C 1
ATOM 1563 O O . ILE A 1 203 ? 4.062 -5.548 -6.627 1.00 84.75 203 ILE A O 1
ATOM 1567 N N . GLU A 1 204 ? 3.924 -6.422 -4.565 1.00 84.00 204 GLU A N 1
ATOM 1568 C CA . GLU A 1 204 ? 5.203 -7.121 -4.554 1.00 84.00 204 GLU A CA 1
ATOM 1569 C C . GLU A 1 204 ? 4.958 -8.639 -4.508 1.00 84.00 204 GLU A C 1
ATOM 1571 O O . GLU A 1 204 ? 4.012 -9.102 -3.859 1.00 84.00 204 GLU A O 1
ATOM 1576 N N . PRO A 1 205 ? 5.777 -9.462 -5.183 1.00 83.69 205 PRO A N 1
ATOM 1577 C CA . PRO A 1 205 ? 5.661 -10.909 -5.083 1.00 83.69 205 PRO A CA 1
ATOM 1578 C C . PRO A 1 205 ? 5.973 -11.370 -3.655 1.00 83.69 205 PRO A C 1
ATOM 1580 O O . PRO A 1 205 ? 7.001 -11.015 -3.075 1.00 83.69 205 PRO A O 1
ATOM 1583 N N . LEU A 1 206 ? 5.108 -12.214 -3.093 1.00 84.38 206 LEU A N 1
ATOM 1584 C CA . LEU A 1 206 ? 5.334 -12.781 -1.768 1.00 84.38 206 LEU A CA 1
ATOM 1585 C C . LEU A 1 206 ? 6.245 -14.009 -1.896 1.00 84.38 206 LEU A C 1
ATOM 1587 O O . LEU A 1 206 ? 5.824 -15.070 -2.360 1.00 84.38 206 LEU A O 1
ATOM 1591 N N . GLN A 1 207 ? 7.509 -13.856 -1.497 1.00 80.81 207 GLN A N 1
ATOM 1592 C CA . GLN A 1 207 ? 8.485 -14.948 -1.448 1.00 80.81 207 GLN A CA 1
ATOM 1593 C C . GLN A 1 207 ? 8.243 -15.799 -0.200 1.00 80.81 207 GLN A C 1
ATOM 1595 O O . GLN A 1 207 ? 8.821 -15.554 0.857 1.00 80.81 207 GLN A O 1
ATOM 1600 N N . GLU A 1 208 ? 7.353 -16.787 -0.312 1.00 76.81 208 GLU A N 1
ATOM 1601 C CA . GLU A 1 208 ? 6.985 -17.671 0.805 1.00 76.81 208 GLU A CA 1
ATOM 1602 C C . GLU A 1 208 ? 8.174 -18.441 1.394 1.00 76.81 208 GLU A C 1
ATOM 1604 O O . GLU A 1 208 ? 8.084 -18.924 2.516 1.00 76.81 208 GLU A O 1
ATOM 1609 N N . ASP A 1 209 ? 9.274 -18.585 0.662 1.00 81.94 209 ASP A N 1
ATOM 1610 C CA . ASP A 1 209 ? 10.486 -19.283 1.078 1.00 81.94 209 ASP A CA 1
ATOM 1611 C C . ASP A 1 209 ? 11.516 -18.392 1.795 1.00 81.94 209 ASP A C 1
ATOM 1613 O O . ASP A 1 209 ? 12.448 -18.922 2.405 1.00 81.94 209 ASP A O 1
ATOM 1617 N N . SER A 1 210 ? 11.346 -17.065 1.786 1.00 84.62 210 SER A N 1
ATOM 1618 C CA . SER A 1 210 ? 12.202 -16.140 2.539 1.00 84.62 210 SER A CA 1
ATOM 1619 C C . SER A 1 210 ? 11.760 -16.056 4.000 1.00 84.62 210 SER A C 1
ATOM 1621 O O . SER A 1 210 ? 10.620 -15.707 4.313 1.00 84.62 210 SER A O 1
ATOM 1623 N N . ALA A 1 211 ? 12.692 -16.328 4.916 1.00 81.06 211 ALA A N 1
ATOM 1624 C CA . ALA A 1 211 ? 12.453 -16.198 6.352 1.00 81.06 211 ALA A CA 1
ATOM 1625 C C . ALA A 1 211 ? 12.187 -14.738 6.757 1.00 81.06 211 ALA A C 1
ATOM 1627 O O . ALA A 1 211 ? 11.397 -14.481 7.662 1.00 81.06 211 ALA A O 1
ATOM 1628 N N . GLU A 1 212 ? 12.814 -13.781 6.070 1.00 79.69 212 GLU A N 1
ATOM 1629 C CA . GLU A 1 212 ? 12.618 -12.349 6.286 1.00 79.69 212 GLU A CA 1
ATOM 1630 C C . GLU A 1 212 ? 11.192 -11.920 5.917 1.00 79.69 212 GLU A C 1
ATOM 1632 O O . GLU A 1 212 ? 10.548 -11.205 6.684 1.00 79.69 212 GLU A O 1
ATOM 1637 N N . VAL A 1 213 ? 10.672 -12.401 4.781 1.00 79.88 213 VAL A N 1
ATOM 1638 C CA . VAL A 1 213 ? 9.288 -12.136 4.352 1.00 79.88 213 VAL A CA 1
ATOM 1639 C C . VAL A 1 213 ? 8.285 -12.777 5.309 1.00 79.88 213 VAL A C 1
ATOM 1641 O O . VAL A 1 213 ? 7.308 -12.131 5.681 1.00 79.88 213 VAL A O 1
ATOM 1644 N N . GLN A 1 214 ? 8.528 -14.015 5.752 1.00 81.56 214 GLN A N 1
ATOM 1645 C CA . GLN A 1 214 ? 7.670 -14.682 6.738 1.00 81.56 214 GLN A CA 1
ATOM 1646 C C . GLN A 1 214 ? 7.614 -13.908 8.059 1.00 81.56 214 GLN A C 1
ATOM 1648 O O . GLN A 1 214 ? 6.523 -13.668 8.571 1.00 81.56 214 GLN A O 1
ATOM 1653 N N . ALA A 1 215 ? 8.769 -13.482 8.578 1.00 81.50 215 ALA A N 1
ATOM 1654 C CA . ALA A 1 215 ? 8.845 -12.712 9.816 1.00 81.50 215 ALA A CA 1
ATOM 1655 C C . ALA A 1 215 ? 8.143 -11.350 9.693 1.00 81.50 215 ALA A C 1
ATOM 1657 O O . ALA A 1 215 ? 7.441 -10.943 10.614 1.00 81.50 215 ALA A O 1
ATOM 1658 N N . TYR A 1 216 ? 8.291 -10.664 8.554 1.00 83.94 216 TYR A N 1
ATOM 1659 C CA . TYR A 1 216 ? 7.575 -9.414 8.281 1.00 83.94 216 TYR A CA 1
ATOM 1660 C C . TYR A 1 216 ? 6.054 -9.616 8.279 1.00 83.94 216 TYR A C 1
ATOM 1662 O O . TYR A 1 216 ? 5.336 -8.897 8.972 1.00 83.94 216 TYR A O 1
ATOM 1670 N N . VAL A 1 217 ? 5.571 -10.623 7.542 1.00 86.44 217 VAL A N 1
ATOM 1671 C CA . VAL A 1 217 ? 4.141 -10.954 7.463 1.00 86.44 217 VAL A CA 1
ATOM 1672 C C . VAL A 1 217 ? 3.585 -11.312 8.835 1.00 86.44 217 VAL A C 1
ATOM 1674 O O . VAL A 1 217 ? 2.521 -10.820 9.202 1.00 86.44 217 VAL A O 1
ATOM 1677 N N . GLU A 1 218 ? 4.293 -12.145 9.597 1.00 83.81 218 GLU A N 1
ATOM 1678 C CA . GLU A 1 218 ? 3.898 -12.516 10.955 1.00 83.81 218 GLU A CA 1
ATOM 1679 C C . GLU A 1 218 ? 3.820 -11.284 11.862 1.00 83.81 218 GLU A C 1
ATOM 1681 O O . GLU A 1 218 ? 2.836 -11.127 12.579 1.00 83.81 218 GLU A O 1
ATOM 1686 N N . ASN A 1 219 ? 4.798 -10.376 11.784 1.00 82.00 219 ASN A N 1
ATOM 1687 C CA . ASN A 1 219 ? 4.805 -9.160 12.591 1.00 82.00 219 ASN A CA 1
ATOM 1688 C C . ASN A 1 219 ? 3.623 -8.238 12.267 1.00 82.00 219 ASN A C 1
ATOM 1690 O O . ASN A 1 219 ? 2.841 -7.928 13.159 1.00 82.00 219 ASN A O 1
ATOM 1694 N N . VAL A 1 220 ? 3.447 -7.868 10.993 1.00 82.38 220 VAL A N 1
ATOM 1695 C CA . VAL A 1 220 ? 2.347 -6.987 10.558 1.00 82.38 220 VAL A CA 1
ATOM 1696 C C . VAL A 1 220 ? 0.987 -7.594 10.897 1.00 82.38 220 VAL A C 1
ATOM 1698 O O . VAL A 1 220 ? 0.111 -6.906 11.411 1.00 82.38 220 VAL A O 1
ATOM 1701 N N . THR A 1 221 ? 0.820 -8.899 10.667 1.00 85.25 221 THR A N 1
ATOM 1702 C CA . THR A 1 221 ? -0.440 -9.594 10.968 1.00 85.25 221 THR A CA 1
ATOM 1703 C C . THR A 1 221 ? -0.724 -9.612 12.471 1.00 85.25 221 THR A C 1
ATOM 1705 O O . THR A 1 221 ? -1.869 -9.430 12.877 1.00 85.25 221 THR A O 1
ATOM 1708 N N . ASN A 1 222 ? 0.295 -9.828 13.307 1.00 82.44 222 ASN A N 1
ATOM 1709 C CA . ASN A 1 222 ? 0.134 -9.856 14.759 1.00 82.44 222 ASN A CA 1
ATOM 1710 C C . ASN A 1 222 ? -0.147 -8.460 15.332 1.00 82.44 222 ASN A C 1
ATOM 1712 O O . ASN A 1 222 ? -1.060 -8.330 16.142 1.00 82.44 222 ASN A O 1
ATOM 1716 N N . GLU A 1 223 ? 0.593 -7.434 14.901 1.00 81.69 223 GLU A N 1
ATOM 1717 C CA . GLU A 1 223 ? 0.392 -6.038 15.323 1.00 81.69 223 GLU A CA 1
ATOM 1718 C C . GLU A 1 223 ? -1.019 -5.552 14.958 1.00 81.69 223 GLU A C 1
ATOM 1720 O O . GLU A 1 223 ? -1.733 -4.995 15.796 1.00 81.69 223 GLU A O 1
ATOM 1725 N N . GLU A 1 224 ? -1.465 -5.839 13.731 1.00 83.75 224 GLU A N 1
ATOM 1726 C CA . GLU A 1 224 ? -2.824 -5.531 13.290 1.00 83.75 224 GLU A CA 1
ATOM 1727 C C . GLU A 1 224 ? -3.867 -6.265 14.146 1.00 83.75 224 GLU A C 1
ATOM 1729 O O . GLU A 1 224 ? -4.795 -5.645 14.670 1.00 83.75 224 GLU A O 1
ATOM 1734 N N . GLN A 1 225 ? -3.726 -7.584 14.321 1.00 84.25 225 GLN A N 1
ATOM 1735 C CA . GLN A 1 225 ? -4.684 -8.387 15.085 1.00 84.25 225 GLN A CA 1
ATOM 1736 C C . GLN A 1 225 ? -4.763 -7.971 16.553 1.00 84.25 225 GLN A C 1
ATOM 1738 O O . GLN A 1 225 ? -5.858 -7.967 17.119 1.00 84.25 225 GLN A O 1
ATOM 1743 N N . GLU A 1 226 ? -3.635 -7.611 17.166 1.00 81.31 226 GLU A N 1
ATOM 1744 C CA . GLU A 1 226 ? -3.594 -7.134 18.544 1.00 81.31 226 GLU A CA 1
ATOM 1745 C C . GLU A 1 226 ? -4.426 -5.857 18.697 1.00 81.31 226 GLU A C 1
ATOM 1747 O O . GLU A 1 226 ? -5.292 -5.805 19.572 1.00 81.31 226 GLU A O 1
ATOM 1752 N N . LEU A 1 227 ? -4.255 -4.880 17.798 1.00 80.50 227 LEU A N 1
ATOM 1753 C CA . LEU A 1 227 ? -5.049 -3.646 17.770 1.00 80.50 227 LEU A CA 1
ATOM 1754 C C . LEU A 1 227 ? -6.533 -3.905 17.466 1.00 80.50 227 LEU A C 1
ATOM 1756 O O . LEU A 1 227 ? -7.416 -3.297 18.076 1.00 80.50 227 LEU A O 1
ATOM 1760 N N . VAL A 1 228 ? -6.838 -4.829 16.555 1.00 86.44 228 VAL A N 1
ATOM 1761 C CA . VAL A 1 228 ? -8.222 -5.190 16.217 1.00 86.44 228 VAL A CA 1
ATOM 1762 C C . VAL A 1 228 ? -8.939 -5.830 17.408 1.00 86.44 228 VAL A C 1
ATOM 1764 O O . VAL A 1 228 ? -10.056 -5.426 17.739 1.00 86.44 228 VAL A O 1
ATOM 1767 N N . GLU A 1 229 ? -8.323 -6.804 18.082 1.00 83.62 229 GLU A N 1
ATOM 1768 C CA . GLU A 1 229 ? -8.912 -7.469 19.257 1.00 83.62 229 GLU A CA 1
ATOM 1769 C C . GLU A 1 229 ? -9.064 -6.517 20.448 1.00 83.62 229 GLU A C 1
ATOM 1771 O O . GLU A 1 229 ? -10.029 -6.607 21.217 1.00 83.62 229 GLU A O 1
ATOM 1776 N N . ALA A 1 230 ? -8.160 -5.556 20.544 1.00 82.44 230 ALA A N 1
ATOM 1777 C CA . ALA A 1 230 ? -8.204 -4.439 21.462 1.00 82.44 230 ALA A CA 1
ATOM 1778 C C . ALA A 1 230 ? -9.436 -3.536 21.247 1.00 82.44 230 ALA A C 1
ATOM 1780 O O . ALA A 1 230 ? -10.207 -3.285 22.182 1.00 82.44 230 ALA A O 1
ATOM 1781 N N . PHE A 1 231 ? -9.687 -3.090 20.012 1.00 82.69 231 PHE A N 1
ATOM 1782 C CA . PHE A 1 231 ? -10.885 -2.308 19.683 1.00 82.69 231 PHE A CA 1
ATOM 1783 C C . PHE A 1 231 ? -12.180 -3.111 19.826 1.00 82.69 231 PHE A C 1
ATOM 1785 O O . PHE A 1 231 ? -13.218 -2.568 20.220 1.00 82.69 231 PHE A O 1
ATOM 1792 N N . ARG A 1 232 ? -12.117 -4.423 19.585 1.00 85.19 232 ARG A N 1
ATOM 1793 C CA . ARG A 1 232 ? -13.254 -5.337 19.716 1.00 85.19 232 ARG A CA 1
ATOM 1794 C C . ARG A 1 232 ? -13.878 -5.340 21.114 1.00 85.19 232 ARG A C 1
ATOM 1796 O O . ARG A 1 232 ? -15.072 -5.595 21.241 1.00 85.19 232 ARG A O 1
ATOM 1803 N N . ILE A 1 233 ? -13.124 -5.004 22.165 1.00 84.94 233 ILE A N 1
ATOM 1804 C CA . ILE A 1 233 ? -13.663 -4.863 23.533 1.00 84.94 233 ILE A CA 1
ATOM 1805 C C . ILE A 1 233 ? -14.797 -3.822 23.585 1.00 84.94 233 ILE A C 1
ATOM 1807 O O . ILE A 1 233 ? -15.747 -3.956 24.366 1.00 84.94 233 ILE A O 1
ATOM 1811 N N . PHE A 1 234 ? -14.708 -2.785 22.752 1.00 83.75 234 PHE A N 1
ATOM 1812 C CA . PHE A 1 234 ? -15.679 -1.696 22.688 1.00 83.75 234 PHE A CA 1
ATOM 1813 C C . PHE A 1 234 ? -16.838 -2.000 21.725 1.00 83.75 234 PHE A C 1
ATOM 1815 O O . PHE A 1 234 ? -17.958 -1.528 21.935 1.00 83.75 234 PHE A O 1
ATOM 1822 N N . ASP A 1 235 ? -16.616 -2.873 20.743 1.00 89.00 235 ASP A N 1
ATOM 1823 C CA . ASP A 1 235 ? -17.633 -3.385 19.826 1.00 89.00 235 ASP A CA 1
ATOM 1824 C C . ASP A 1 235 ? -18.383 -4.594 20.416 1.00 89.00 235 ASP A C 1
ATOM 1826 O O . ASP A 1 235 ? -18.198 -5.760 20.060 1.00 89.00 235 ASP A O 1
ATOM 1830 N N . LYS A 1 236 ? -19.314 -4.304 21.329 1.00 85.69 236 LYS A N 1
ATOM 1831 C CA . LYS A 1 236 ? -20.135 -5.326 22.011 1.00 85.69 236 LYS A CA 1
ATOM 1832 C C . LYS A 1 236 ? -20.961 -6.196 21.061 1.00 85.69 236 LYS A C 1
ATOM 1834 O O . LYS A 1 236 ? -21.391 -7.282 21.453 1.00 85.69 236 LYS A O 1
ATOM 1839 N N . ASN A 1 237 ? -21.236 -5.700 19.858 1.00 88.44 237 ASN A N 1
ATOM 1840 C CA . ASN A 1 237 ? -22.107 -6.354 18.891 1.00 88.44 237 ASN A CA 1
ATOM 1841 C C . ASN A 1 237 ? -21.318 -7.105 17.807 1.00 88.44 237 ASN A C 1
ATOM 1843 O O . ASN A 1 237 ? -21.946 -7.783 16.994 1.00 88.44 237 ASN A O 1
ATOM 1847 N N . ASN A 1 238 ? -19.979 -7.032 17.819 1.00 87.94 238 ASN A N 1
ATOM 1848 C CA . ASN A 1 238 ? -19.102 -7.520 16.754 1.00 87.94 238 ASN A CA 1
ATOM 1849 C C . ASN A 1 238 ? -19.536 -7.007 15.366 1.00 87.94 238 ASN A C 1
ATOM 1851 O O . ASN A 1 238 ? -19.608 -7.786 14.413 1.00 87.94 238 ASN A O 1
ATOM 1855 N N . THR A 1 239 ? -19.894 -5.725 15.256 1.00 90.44 239 THR A N 1
ATOM 1856 C CA . THR A 1 239 ? -20.224 -5.096 13.968 1.00 90.44 239 THR A CA 1
ATOM 1857 C C . THR A 1 239 ? -18.999 -4.867 13.090 1.00 90.44 239 THR A C 1
ATOM 1859 O O . THR A 1 239 ? -19.165 -4.688 11.887 1.00 90.44 239 THR A O 1
ATOM 1862 N N . GLY A 1 240 ? -17.790 -4.880 13.660 1.00 87.50 240 GLY A N 1
ATOM 1863 C CA . GLY A 1 240 ? -16.573 -4.430 12.981 1.00 87.50 240 GLY A CA 1
ATOM 1864 C C . GLY A 1 240 ? -16.378 -2.913 13.049 1.00 87.50 240 GLY A C 1
ATOM 1865 O O . GLY A 1 240 ? -15.423 -2.398 12.478 1.00 87.50 240 GLY A O 1
ATOM 1866 N N . THR A 1 241 ? -17.262 -2.194 13.751 1.00 90.69 241 THR A N 1
ATOM 1867 C CA . THR A 1 241 ? -17.214 -0.733 13.869 1.00 90.69 241 THR A CA 1
ATOM 1868 C C . THR A 1 241 ? -17.368 -0.260 15.310 1.00 90.69 241 THR A C 1
ATOM 1870 O O . THR A 1 241 ? -17.962 -0.940 16.146 1.00 90.69 241 THR A O 1
ATOM 1873 N N . ILE A 1 242 ? -16.857 0.937 15.592 1.00 89.44 242 ILE A N 1
ATOM 1874 C CA . ILE A 1 242 ? -17.146 1.690 16.815 1.00 89.44 242 ILE A CA 1
ATOM 1875 C C . ILE A 1 242 ? -17.615 3.096 16.449 1.00 89.44 242 ILE A C 1
ATOM 1877 O O . ILE A 1 242 ? -17.078 3.722 15.540 1.00 89.44 242 ILE A O 1
ATOM 1881 N N . SER A 1 243 ? -18.594 3.638 17.172 1.00 90.19 243 SER A N 1
ATOM 1882 C CA . SER A 1 243 ? -19.030 5.016 16.919 1.00 90.19 243 SER A CA 1
ATOM 1883 C C . SER A 1 243 ? -17.900 6.016 17.196 1.00 90.19 243 SER A C 1
ATOM 1885 O O . SER A 1 243 ? -17.149 5.850 18.163 1.00 90.19 243 SER A O 1
ATOM 1887 N N . ALA A 1 244 ? -17.833 7.107 16.433 1.00 87.50 244 ALA A N 1
ATOM 1888 C CA . ALA A 1 244 ? -16.842 8.166 16.637 1.00 87.50 244 ALA A CA 1
ATOM 1889 C C . ALA A 1 244 ? -16.865 8.744 18.067 1.00 87.50 244 ALA A C 1
ATOM 1891 O O . ALA A 1 244 ? -15.826 9.075 18.629 1.00 87.50 244 ALA A O 1
ATOM 1892 N N . ARG A 1 245 ? -18.033 8.793 18.720 1.00 86.44 245 ARG A N 1
ATOM 1893 C CA . ARG A 1 245 ? -18.150 9.171 20.145 1.00 86.44 245 ARG A CA 1
ATOM 1894 C C . ARG A 1 245 ? -17.471 8.192 21.091 1.00 86.44 245 ARG A C 1
ATOM 1896 O O . ARG A 1 245 ? -16.904 8.616 22.093 1.00 86.44 245 ARG A O 1
ATOM 1903 N N . GLU A 1 246 ? -17.571 6.901 20.804 1.00 86.19 246 GLU A N 1
ATOM 1904 C CA . GLU A 1 246 ? -16.906 5.874 21.600 1.00 86.19 246 GLU A CA 1
ATOM 1905 C C . GLU A 1 246 ? -15.395 5.979 21.416 1.00 86.19 246 GLU A C 1
ATOM 1907 O O . GLU A 1 246 ? -14.669 5.974 22.404 1.00 86.19 246 GLU A O 1
ATOM 1912 N N . TYR A 1 247 ? -14.938 6.185 20.179 1.00 85.75 247 TYR A N 1
ATOM 1913 C CA . TYR A 1 247 ? -13.531 6.433 19.880 1.00 85.75 247 TYR A CA 1
ATOM 1914 C C . TYR A 1 247 ? -13.000 7.689 20.593 1.00 85.75 247 TYR A C 1
ATOM 1916 O O . TYR A 1 247 ? -11.990 7.621 21.286 1.00 85.75 247 TYR A O 1
ATOM 1924 N N . LEU A 1 248 ? -13.742 8.801 20.556 1.00 84.69 248 LEU A N 1
ATOM 1925 C CA . LEU A 1 248 ? -13.432 10.015 21.321 1.00 84.69 248 LEU A CA 1
ATOM 1926 C C . LEU A 1 248 ? -13.333 9.741 22.828 1.00 84.69 248 LEU A C 1
ATOM 1928 O O . LEU A 1 248 ? -12.421 10.235 23.488 1.00 84.69 248 LEU A O 1
ATOM 1932 N N . ARG A 1 249 ? -14.263 8.959 23.390 1.00 84.19 249 ARG A N 1
ATOM 1933 C CA . ARG A 1 249 ? -14.231 8.593 24.812 1.00 84.19 249 ARG A CA 1
ATOM 1934 C C . ARG A 1 249 ? -13.006 7.744 25.135 1.00 84.19 249 ARG A C 1
ATOM 1936 O O . ARG A 1 249 ? -12.388 7.964 26.167 1.00 84.19 249 ARG A O 1
ATOM 1943 N N . ILE A 1 250 ? -12.654 6.794 24.267 1.00 82.31 250 ILE A N 1
ATOM 1944 C CA . ILE A 1 250 ? -11.445 5.980 24.421 1.00 82.31 250 ILE A CA 1
ATOM 1945 C C . ILE A 1 250 ? -10.238 6.918 24.513 1.00 82.31 250 ILE A C 1
ATOM 1947 O O . ILE A 1 250 ? -9.580 6.936 25.543 1.00 82.31 250 ILE A O 1
ATOM 1951 N N . LEU A 1 251 ? -10.042 7.795 23.528 1.00 77.88 251 LEU A N 1
ATOM 1952 C CA . LEU A 1 251 ? -8.888 8.700 23.464 1.00 77.88 251 LEU A CA 1
ATOM 1953 C C . LEU A 1 251 ? -8.777 9.704 24.620 1.00 77.88 251 LEU A C 1
ATOM 1955 O O . LEU A 1 251 ? -7.672 10.130 24.953 1.00 77.88 251 LEU A O 1
ATOM 1959 N N . THR A 1 252 ? -9.903 10.115 25.204 1.00 79.56 252 THR A N 1
ATOM 1960 C CA . THR A 1 252 ? -9.944 11.215 26.184 1.00 79.56 252 THR A CA 1
ATOM 1961 C C . THR A 1 252 ? -10.142 10.745 27.628 1.00 79.56 252 THR A C 1
ATOM 1963 O O . THR A 1 252 ? -9.835 11.494 28.555 1.00 79.56 252 THR A O 1
ATOM 1966 N N . GLU A 1 253 ? -10.631 9.520 27.852 1.00 75.19 253 GLU A N 1
ATOM 1967 C CA . GLU A 1 253 ? -10.958 9.006 29.193 1.00 75.19 253 GLU A CA 1
ATOM 1968 C C . GLU A 1 253 ? -10.254 7.689 29.556 1.00 75.19 253 GLU A C 1
ATOM 1970 O O . GLU A 1 253 ? -10.273 7.304 30.727 1.00 75.19 253 GLU A O 1
ATOM 1975 N N . ILE A 1 254 ? -9.658 6.978 28.594 1.00 69.50 254 ILE A N 1
ATOM 1976 C CA . ILE A 1 254 ? -9.047 5.658 28.808 1.00 69.50 254 ILE A CA 1
ATOM 1977 C C . ILE A 1 254 ? -7.524 5.757 28.594 1.00 69.50 254 ILE A C 1
ATOM 1979 O O . ILE A 1 254 ? -7.051 6.556 27.796 1.00 69.50 254 ILE A O 1
ATOM 1983 N N . GLY A 1 255 ? -6.734 4.970 29.334 1.00 64.44 255 GLY A N 1
ATOM 1984 C CA . GLY A 1 255 ? -5.266 4.941 29.223 1.00 64.44 255 GLY A CA 1
ATOM 1985 C C . GLY A 1 255 ? -4.522 5.934 30.127 1.00 64.44 255 GLY A C 1
ATOM 1986 O O . GLY A 1 255 ? -5.123 6.743 30.832 1.00 64.44 255 GLY A O 1
ATOM 1987 N N . ASP A 1 256 ? -3.189 5.843 30.120 1.00 61.12 256 ASP A N 1
ATOM 1988 C CA . ASP A 1 256 ? -2.318 6.618 31.019 1.00 61.12 256 ASP A CA 1
ATOM 1989 C C . ASP A 1 256 ? -2.068 8.065 30.539 1.00 61.12 256 ASP A C 1
ATOM 1991 O O . ASP A 1 256 ? -1.681 8.915 31.341 1.00 61.12 256 ASP A O 1
ATOM 1995 N N . ASN A 1 257 ? -2.319 8.366 29.253 1.00 66.44 257 ASN A N 1
ATOM 1996 C CA . ASN A 1 257 ? -2.038 9.665 28.616 1.00 66.44 257 ASN A CA 1
ATOM 1997 C C . ASN A 1 257 ? -3.224 10.208 27.785 1.00 66.44 257 ASN A C 1
ATOM 1999 O O . ASN A 1 257 ? -3.088 10.370 26.573 1.00 66.44 257 ASN A O 1
ATOM 2003 N N . PRO A 1 258 ? -4.386 10.502 28.391 1.00 73.75 258 PRO A N 1
ATOM 2004 C CA . PRO A 1 258 ? -5.562 10.958 27.650 1.00 73.75 258 PRO A CA 1
ATOM 2005 C C . PRO A 1 258 ? -5.279 12.225 26.830 1.00 73.75 258 PRO A C 1
ATOM 2007 O O . PRO A 1 258 ? -4.675 13.183 27.324 1.00 73.75 258 PRO A O 1
ATOM 2010 N N . ILE A 1 259 ? -5.755 12.241 25.586 1.00 74.25 259 ILE A N 1
ATOM 2011 C CA . ILE A 1 259 ? -5.644 13.396 24.689 1.00 74.25 259 ILE A CA 1
ATOM 2012 C C . ILE A 1 259 ? -6.745 14.403 25.056 1.00 74.25 259 ILE A C 1
ATOM 2014 O O . ILE A 1 259 ? -7.868 13.992 25.366 1.00 74.25 259 ILE A O 1
ATOM 2018 N N . PRO A 1 260 ? -6.480 15.722 25.044 1.00 79.69 260 PRO A N 1
ATOM 2019 C CA . PRO A 1 260 ? -7.522 16.720 25.235 1.00 79.69 260 PRO A CA 1
ATOM 2020 C C . PRO A 1 260 ? -8.657 16.551 24.220 1.00 79.69 260 PRO A C 1
ATOM 2022 O O . PRO A 1 260 ? -8.432 16.397 23.023 1.00 79.69 260 PRO A O 1
ATOM 2025 N N . VAL A 1 261 ? -9.902 16.630 24.699 1.00 83.62 261 VAL A N 1
ATOM 2026 C CA . VAL A 1 261 ? -11.107 16.483 23.860 1.00 83.62 261 VAL A CA 1
ATOM 2027 C C . VAL A 1 261 ? -11.083 17.437 22.663 1.00 83.62 261 VAL A C 1
ATOM 2029 O O . VAL A 1 261 ? -11.514 17.070 21.576 1.00 83.62 261 VAL A O 1
ATOM 2032 N N . GLU A 1 262 ? -10.583 18.658 22.860 1.00 81.19 262 GLU A N 1
ATOM 2033 C CA . GLU A 1 262 ? -10.472 19.662 21.799 1.00 81.19 262 GLU A CA 1
ATOM 2034 C C . GLU A 1 262 ? -9.536 19.229 20.667 1.00 81.19 262 GLU A C 1
ATOM 2036 O O . GLU A 1 262 ? -9.892 19.401 19.504 1.00 81.19 262 GLU A O 1
ATOM 2041 N N . ASP A 1 263 ? -8.411 18.594 20.990 1.00 79.56 263 ASP A N 1
ATOM 2042 C CA . ASP A 1 263 ? -7.435 18.137 20.001 1.00 79.56 263 ASP A CA 1
ATOM 2043 C C . ASP A 1 263 ? -8.009 16.987 19.164 1.00 79.56 263 ASP A C 1
ATOM 2045 O O . ASP A 1 263 ? -7.938 17.015 17.938 1.00 79.56 263 ASP A O 1
ATOM 2049 N N . VAL A 1 264 ? -8.690 16.031 19.808 1.00 77.44 264 VAL A N 1
ATOM 2050 C CA . VAL A 1 264 ? -9.350 14.918 19.103 1.00 77.44 264 VAL A CA 1
ATOM 2051 C C . VAL A 1 264 ? -10.497 15.410 18.209 1.00 77.44 264 VAL A C 1
ATOM 2053 O O . VAL A 1 264 ? -10.683 14.910 17.102 1.00 77.44 264 VAL A O 1
ATOM 2056 N N . LEU A 1 265 ? -11.280 16.397 18.661 1.00 78.56 265 LEU A N 1
ATOM 2057 C CA . LEU A 1 265 ? -12.380 16.960 17.868 1.00 78.56 265 LEU A CA 1
ATOM 2058 C C . LEU A 1 265 ? -11.893 17.782 16.671 1.00 78.56 265 LEU A C 1
ATOM 2060 O O . LEU A 1 265 ? -12.540 17.758 15.620 1.00 78.56 265 LEU A O 1
ATOM 2064 N N . ASN A 1 266 ? -10.785 18.510 16.828 1.00 76.81 266 ASN A N 1
ATOM 2065 C CA . ASN A 1 266 ? -10.146 19.207 15.715 1.00 76.81 266 ASN A CA 1
ATOM 2066 C C . ASN A 1 266 ? -9.699 18.191 14.660 1.00 76.81 266 ASN A C 1
ATOM 2068 O O . ASN A 1 266 ? -10.047 18.349 13.494 1.00 76.81 266 ASN A O 1
ATOM 2072 N N . GLU A 1 267 ? -9.070 17.094 15.086 1.00 71.06 267 GLU A N 1
ATOM 2073 C CA . GLU A 1 267 ? -8.630 16.039 14.171 1.00 71.06 267 GLU A CA 1
ATOM 2074 C C . GLU A 1 267 ? -9.801 15.363 13.453 1.00 71.06 267 GLU A C 1
ATOM 2076 O O . GLU A 1 267 ? -9.787 15.196 12.238 1.00 71.06 267 GLU A O 1
ATOM 2081 N N . PHE A 1 268 ? -10.882 15.041 14.167 1.00 78.69 268 PHE A N 1
ATOM 2082 C CA . PHE A 1 268 ? -12.080 14.492 13.524 1.00 78.69 268 PHE A CA 1
ATOM 2083 C C . PHE A 1 268 ? -12.647 15.456 12.482 1.00 78.69 268 PHE A C 1
ATOM 2085 O O . PHE A 1 268 ? -13.107 15.023 11.429 1.00 78.69 268 PHE A O 1
ATOM 2092 N N . THR A 1 269 ? -12.602 16.760 12.754 1.00 78.00 269 THR A N 1
ATOM 2093 C CA . THR A 1 269 ? -13.060 17.777 11.804 1.00 78.00 269 THR A CA 1
ATOM 2094 C C . THR A 1 269 ? -12.170 17.811 10.562 1.00 78.00 269 THR A C 1
ATOM 2096 O O . THR A 1 269 ? -12.697 17.838 9.449 1.00 78.00 269 THR A O 1
ATOM 2099 N N . ASP A 1 270 ? -10.850 17.758 10.739 1.00 72.25 270 ASP A N 1
ATOM 2100 C CA . ASP A 1 270 ? -9.872 17.768 9.647 1.00 72.25 270 ASP A CA 1
ATOM 2101 C C . ASP A 1 270 ? -9.964 16.498 8.782 1.00 72.25 270 ASP A C 1
ATOM 2103 O O . ASP A 1 270 ? -9.895 16.574 7.552 1.00 72.25 270 ASP A O 1
ATOM 2107 N N . LEU A 1 271 ? -10.237 15.347 9.405 1.00 69.44 271 LEU A N 1
ATOM 2108 C CA . LEU A 1 271 ? -10.490 14.068 8.732 1.00 69.44 271 LEU A CA 1
ATOM 2109 C C . LEU A 1 271 ? -11.917 13.935 8.169 1.00 69.44 271 LEU A C 1
ATOM 2111 O O . LEU A 1 271 ? -12.225 12.955 7.488 1.00 69.44 271 LEU A O 1
ATOM 2115 N N . GLY A 1 272 ? -12.806 14.896 8.441 1.00 75.50 272 GLY A N 1
ATOM 2116 C CA . GLY A 1 272 ? -14.210 14.847 8.024 1.00 75.50 272 GLY A CA 1
ATOM 2117 C C . GLY A 1 272 ? -15.029 13.742 8.705 1.00 75.50 272 GLY A C 1
ATOM 2118 O O . GLY A 1 272 ? -16.032 13.288 8.156 1.00 75.50 272 GLY A O 1
ATOM 2119 N N . ILE A 1 273 ? -14.605 13.295 9.887 1.00 78.62 273 ILE A N 1
ATOM 2120 C CA . ILE A 1 273 ? -15.282 12.297 10.714 1.00 78.62 273 ILE A CA 1
ATOM 2121 C C . ILE A 1 273 ? -16.366 12.994 11.539 1.00 78.62 273 ILE A C 1
ATOM 2123 O O . ILE A 1 273 ? -16.099 13.745 12.478 1.00 78.62 273 ILE A O 1
ATOM 2127 N N . GLU A 1 274 ? -17.627 12.724 11.214 1.00 82.81 274 GLU A N 1
ATOM 2128 C CA . GLU A 1 274 ? -18.759 13.225 11.993 1.00 82.81 274 GLU A CA 1
ATOM 2129 C C . GLU A 1 274 ? -18.912 12.427 13.303 1.00 82.81 274 GLU A C 1
ATOM 2131 O O . GLU A 1 274 ? -18.628 11.231 13.363 1.00 82.81 274 GLU A O 1
ATOM 2136 N N . LEU A 1 275 ? -19.385 13.054 14.385 1.00 82.50 275 LEU A N 1
ATOM 2137 C CA . LEU A 1 275 ? -19.516 12.387 15.695 1.00 82.50 275 LEU A CA 1
ATOM 2138 C C . LEU A 1 275 ? -20.569 11.265 15.731 1.00 82.50 275 LEU A C 1
ATOM 2140 O O . LEU A 1 275 ? -20.642 10.515 16.703 1.00 82.50 275 LEU A O 1
ATOM 2144 N N . ASP A 1 276 ? -21.436 11.187 14.734 1.00 84.38 276 ASP A N 1
ATOM 2145 C CA . ASP A 1 276 ? -22.403 10.110 14.527 1.00 84.38 276 ASP A CA 1
ATOM 2146 C C . ASP A 1 276 ? -21.952 9.089 13.472 1.00 84.38 276 ASP A C 1
ATOM 2148 O O . ASP A 1 276 ? -22.699 8.154 13.184 1.00 84.38 276 ASP A O 1
ATOM 2152 N N . SER A 1 277 ? -20.736 9.228 12.939 1.00 88.50 277 SER A N 1
ATOM 2153 C CA . SER A 1 277 ? -20.140 8.229 12.059 1.00 88.50 277 SER A CA 1
ATOM 2154 C C . SER A 1 277 ? -19.715 6.972 12.825 1.00 88.50 277 SER A C 1
ATOM 2156 O O . SER A 1 277 ? -19.441 6.988 14.031 1.00 88.50 277 SER A O 1
ATOM 2158 N N . GLU A 1 278 ? -19.670 5.865 12.092 1.00 88.94 278 GLU A N 1
ATOM 2159 C CA . GLU A 1 278 ? -19.133 4.587 12.542 1.00 88.94 278 GLU A CA 1
ATOM 2160 C C . GLU A 1 278 ? -17.730 4.420 11.953 1.00 88.94 278 GLU A C 1
ATOM 2162 O O . GLU A 1 278 ? -17.537 4.558 10.745 1.00 88.94 278 GLU A O 1
ATOM 2167 N N . ILE A 1 279 ? -16.758 4.138 12.812 1.00 86.75 279 ILE A N 1
ATOM 2168 C CA . ILE A 1 279 ? -15.353 3.954 12.461 1.00 86.75 279 ILE A CA 1
ATOM 2169 C C . ILE A 1 279 ? -15.089 2.458 12.339 1.00 86.75 279 ILE A C 1
ATOM 2171 O O . ILE A 1 279 ? -15.280 1.714 13.301 1.00 86.75 279 ILE A O 1
ATOM 2175 N N . ASP A 1 280 ? -14.635 2.025 11.166 1.00 88.75 280 ASP A N 1
ATOM 2176 C CA . ASP A 1 280 ? -14.106 0.678 10.956 1.00 88.75 280 ASP A CA 1
ATOM 2177 C C . ASP A 1 280 ? -12.740 0.565 11.641 1.00 88.75 280 ASP A C 1
ATOM 2179 O O . ASP A 1 280 ? -11.749 1.159 11.203 1.00 88.75 280 ASP A O 1
ATOM 2183 N N . TYR A 1 281 ? -12.694 -0.177 12.746 1.00 86.31 281 TYR A N 1
ATOM 2184 C CA . TYR A 1 281 ? -11.478 -0.288 13.544 1.00 86.31 281 TYR A CA 1
ATOM 2185 C C . TYR A 1 281 ? -10.434 -1.235 12.941 1.00 86.31 281 TYR A C 1
ATOM 2187 O O . TYR A 1 281 ? -9.283 -1.183 13.363 1.00 86.31 281 TYR A O 1
ATOM 2195 N N . ARG A 1 282 ? -10.785 -2.062 11.945 1.00 87.88 282 ARG A N 1
ATOM 2196 C CA . ARG A 1 282 ? -9.801 -2.858 11.189 1.00 87.88 282 ARG A CA 1
ATOM 2197 C C . ARG A 1 282 ? -9.018 -1.960 10.249 1.00 87.88 282 ARG A C 1
ATOM 2199 O O . ARG A 1 282 ? -7.792 -1.946 10.270 1.00 87.88 282 ARG A O 1
ATOM 2206 N N . ALA A 1 283 ? -9.739 -1.122 9.505 1.00 85.31 283 ALA A N 1
ATOM 2207 C CA . ALA A 1 283 ? -9.127 -0.104 8.664 1.00 85.31 283 ALA A CA 1
ATOM 2208 C C . ALA A 1 283 ? -8.280 0.884 9.488 1.00 85.31 283 ALA A C 1
ATOM 2210 O O . ALA A 1 283 ? -7.199 1.276 9.051 1.00 85.31 283 ALA A O 1
ATOM 2211 N N . LEU A 1 284 ? -8.756 1.264 10.681 1.00 82.69 284 LEU A N 1
ATOM 2212 C CA . LEU A 1 284 ? -8.004 2.116 11.603 1.00 82.69 284 LEU A CA 1
ATOM 2213 C C . LEU A 1 284 ? -6.739 1.424 12.131 1.00 82.69 284 LEU A C 1
ATOM 2215 O O . LEU A 1 284 ? -5.682 2.043 12.123 1.00 82.69 284 LEU A O 1
ATOM 2219 N N . ALA A 1 285 ? -6.820 0.157 12.548 1.00 83.62 285 ALA A N 1
ATOM 2220 C CA . ALA A 1 285 ? -5.661 -0.604 13.016 1.00 83.62 285 ALA A CA 1
ATOM 2221 C C . ALA A 1 285 ? -4.574 -0.696 11.936 1.00 83.62 285 ALA A C 1
ATOM 2223 O O . ALA A 1 285 ? -3.423 -0.366 12.209 1.00 83.62 285 ALA A O 1
ATOM 2224 N N . LYS A 1 286 ? -4.944 -1.030 10.692 1.00 83.25 286 LYS A N 1
ATOM 2225 C CA . LYS A 1 286 ? -4.003 -1.042 9.560 1.00 83.25 286 LYS A CA 1
ATOM 2226 C C . LYS A 1 286 ? -3.359 0.310 9.309 1.00 83.25 286 LYS A C 1
ATOM 2228 O O . LYS A 1 286 ? -2.175 0.380 8.994 1.00 83.25 286 LYS A O 1
ATOM 2233 N N . PHE A 1 287 ? -4.142 1.381 9.422 1.00 76.94 287 PHE A N 1
ATOM 2234 C CA . PHE A 1 287 ? -3.632 2.739 9.286 1.00 76.94 287 PHE A CA 1
ATOM 2235 C C . PHE A 1 287 ? -2.637 3.087 10.399 1.00 76.94 287 PHE A C 1
ATOM 2237 O O . PHE A 1 287 ? -1.600 3.661 10.101 1.00 76.94 287 PHE A O 1
ATOM 2244 N N . MET A 1 288 ? -2.907 2.694 11.646 1.00 75.75 288 MET A N 1
ATOM 2245 C CA . MET A 1 288 ? -2.010 2.940 12.780 1.00 75.75 288 MET A CA 1
ATOM 2246 C C . MET A 1 288 ? -0.693 2.167 12.666 1.00 75.75 288 MET A C 1
ATOM 2248 O O . MET A 1 288 ? 0.375 2.758 12.799 1.00 75.75 288 MET A O 1
ATOM 2252 N N . VAL A 1 289 ? -0.763 0.871 12.331 1.00 75.25 289 VAL A N 1
ATOM 2253 C CA . VAL A 1 289 ? 0.434 0.075 12.002 1.00 75.25 289 VAL A CA 1
ATOM 2254 C C . VAL A 1 289 ? 1.198 0.752 10.866 1.00 75.25 289 VAL A C 1
ATOM 2256 O O . VAL A 1 289 ? 2.429 0.806 10.889 1.00 75.25 289 VAL A O 1
ATOM 2259 N N . ALA A 1 290 ? 0.465 1.332 9.905 1.00 67.88 290 ALA A N 1
ATOM 2260 C CA . ALA A 1 290 ? 1.077 1.985 8.771 1.00 67.88 290 ALA A CA 1
ATOM 2261 C C . ALA A 1 290 ? 1.831 3.284 9.121 1.00 67.88 290 ALA A C 1
ATOM 2263 O O . ALA A 1 290 ? 2.984 3.487 8.723 1.00 67.88 290 ALA A O 1
ATOM 2264 N N . SER A 1 291 ? 1.195 4.153 9.904 1.00 58.81 291 SER A N 1
ATOM 2265 C CA . SER A 1 291 ? 1.729 5.459 10.292 1.00 58.81 291 SER A CA 1
ATOM 2266 C C . SER A 1 291 ? 2.948 5.374 11.212 1.00 58.81 291 SER A C 1
ATOM 2268 O O . SER A 1 291 ? 3.835 6.221 11.116 1.00 58.81 291 SER A O 1
ATOM 2270 N N . ASP A 1 292 ? 3.053 4.331 12.041 1.00 53.28 292 ASP A N 1
ATOM 2271 C CA . ASP A 1 292 ? 4.145 4.174 13.014 1.00 53.28 292 ASP A CA 1
ATOM 2272 C C . ASP A 1 292 ? 5.532 3.968 12.353 1.00 53.28 292 ASP A C 1
ATOM 2274 O O . ASP A 1 292 ? 6.570 4.130 12.998 1.00 53.28 292 ASP A O 1
ATOM 2278 N N . GLN A 1 293 ? 5.595 3.648 11.050 1.00 48.88 293 GLN A N 1
ATOM 2279 C CA . GLN A 1 293 ? 6.865 3.439 10.327 1.00 48.88 293 GLN A CA 1
ATOM 2280 C C . GLN A 1 293 ? 7.272 4.583 9.380 1.00 48.88 293 GLN A C 1
ATOM 2282 O O . GLN A 1 293 ? 8.422 4.607 8.917 1.00 48.88 293 GLN A O 1
ATOM 2287 N N . GLU A 1 294 ? 6.393 5.554 9.102 1.00 42.97 294 GLU A N 1
ATOM 2288 C CA . GLU A 1 294 ? 6.738 6.694 8.235 1.00 42.97 294 GLU A CA 1
ATOM 2289 C C . GLU A 1 294 ? 7.769 7.634 8.889 1.00 42.97 294 GLU A C 1
ATOM 2291 O O . GLU A 1 294 ? 8.606 8.205 8.185 1.00 42.97 294 GLU A O 1
ATOM 2296 N N . GLU A 1 295 ? 7.821 7.743 10.225 1.00 39.44 295 GLU A N 1
ATOM 2297 C CA . GLU A 1 295 ? 8.828 8.584 10.900 1.00 39.44 295 GLU A CA 1
ATOM 2298 C C . GLU A 1 295 ? 10.254 8.005 10.848 1.00 39.44 295 GLU A C 1
ATOM 2300 O O . GLU A 1 295 ? 11.229 8.762 10.858 1.00 39.44 295 GLU A O 1
ATOM 2305 N N . ILE A 1 296 ? 10.409 6.683 10.714 1.00 37.50 296 ILE A N 1
ATOM 2306 C CA . ILE A 1 296 ? 11.725 6.034 10.539 1.00 37.50 296 ILE A CA 1
ATOM 2307 C C . ILE A 1 296 ? 12.177 6.110 9.071 1.00 37.50 296 ILE A C 1
ATOM 2309 O O . ILE A 1 296 ? 13.369 6.026 8.769 1.00 37.50 296 ILE A O 1
ATOM 2313 N N . SER A 1 297 ? 11.223 6.363 8.174 1.00 37.25 297 SER A N 1
ATOM 2314 C CA . SER A 1 297 ? 11.411 6.493 6.734 1.00 37.25 297 SER A CA 1
ATOM 2315 C C . SER A 1 297 ? 11.188 7.925 6.246 1.00 37.25 297 SER A C 1
ATOM 2317 O O . SER A 1 297 ? 10.840 8.127 5.081 1.00 37.25 297 SER A O 1
ATOM 2319 N N . GLN A 1 298 ? 11.437 8.948 7.079 1.00 29.56 298 GLN A N 1
ATOM 2320 C CA . GLN A 1 298 ? 11.705 10.266 6.506 1.00 29.56 298 GLN A CA 1
ATOM 2321 C C . GLN A 1 298 ? 12.851 10.069 5.510 1.00 29.56 298 GLN A C 1
ATOM 2323 O O . GLN A 1 298 ? 13.900 9.558 5.917 1.00 29.56 298 GLN A O 1
ATOM 2328 N N . PRO A 1 299 ? 12.698 10.433 4.220 1.00 33.38 299 PRO A N 1
ATOM 2329 C CA . PRO A 1 299 ? 13.801 10.351 3.284 1.00 33.38 299 PRO A CA 1
ATOM 2330 C C . PRO A 1 299 ? 14.913 11.183 3.900 1.00 33.38 299 PRO A C 1
ATOM 2332 O O . PRO A 1 299 ? 14.774 12.405 4.021 1.00 33.38 299 PRO A O 1
ATOM 2335 N N . THR A 1 300 ? 15.976 10.519 4.369 1.00 35.72 300 THR A N 1
ATOM 2336 C CA . THR A 1 300 ? 17.156 11.191 4.902 1.00 35.72 300 THR A CA 1
ATOM 2337 C C . THR A 1 300 ? 17.476 12.271 3.892 1.00 35.72 300 THR A C 1
ATOM 2339 O O . THR A 1 300 ? 17.680 11.938 2.718 1.00 35.72 300 THR A O 1
ATOM 2342 N N . LYS A 1 301 ? 17.392 13.552 4.293 1.00 41.25 301 LYS A N 1
ATOM 2343 C CA . LYS A 1 301 ? 17.703 14.668 3.391 1.00 41.25 301 LYS A CA 1
ATOM 2344 C C . LYS A 1 301 ? 18.985 14.265 2.669 1.00 41.25 301 LYS A C 1
ATOM 2346 O O . LYS A 1 301 ? 19.943 13.975 3.387 1.00 41.25 301 LYS A O 1
ATOM 2351 N N . PRO A 1 302 ? 18.983 14.160 1.326 1.00 49.34 302 PRO A N 1
ATOM 2352 C CA . PRO A 1 302 ? 20.107 13.585 0.604 1.00 49.34 302 PRO A CA 1
ATOM 2353 C C . PRO A 1 302 ? 21.370 14.271 1.095 1.00 49.34 302 PRO A C 1
ATOM 2355 O O . PRO A 1 302 ? 21.424 15.504 1.077 1.00 49.34 302 PRO A O 1
ATOM 2358 N N . GLU A 1 303 ? 22.310 13.504 1.643 1.00 49.47 303 GLU A N 1
ATOM 2359 C CA . GLU A 1 303 ? 23.536 14.080 2.174 1.00 49.47 303 GLU A CA 1
ATOM 2360 C C . GLU A 1 303 ? 24.248 14.773 1.012 1.00 49.47 303 GLU A C 1
ATOM 2362 O O . GLU A 1 303 ? 24.684 14.132 0.056 1.00 49.47 303 GLU A O 1
ATOM 2367 N N . VAL A 1 304 ? 24.305 16.104 1.053 1.00 57.84 304 VAL A N 1
ATOM 2368 C CA . VAL A 1 304 ? 25.016 16.874 0.038 1.00 57.84 304 VAL A CA 1
ATOM 2369 C C . VAL A 1 304 ? 26.423 17.114 0.546 1.00 57.84 304 VAL A C 1
ATOM 2371 O O . VAL A 1 304 ? 26.646 17.929 1.441 1.00 57.84 304 VAL A O 1
ATOM 2374 N N . VAL A 1 305 ? 27.381 16.420 -0.058 1.00 67.88 305 VAL A N 1
ATOM 2375 C CA . VAL A 1 305 ? 28.801 16.652 0.196 1.00 67.88 305 VAL A CA 1
ATOM 2376 C C . VAL A 1 305 ? 29.235 17.916 -0.549 1.00 67.88 305 VAL A C 1
ATOM 2378 O O . VAL A 1 305 ? 29.115 18.009 -1.774 1.00 67.88 305 VAL A O 1
ATOM 2381 N N . ILE A 1 306 ? 29.743 18.897 0.200 1.00 69.88 306 ILE A N 1
ATOM 2382 C CA . ILE A 1 306 ? 30.302 20.141 -0.338 1.00 69.88 306 ILE A CA 1
ATOM 2383 C C . ILE A 1 306 ? 31.826 20.046 -0.270 1.00 69.88 306 ILE A C 1
ATOM 2385 O O . ILE A 1 306 ? 32.406 20.026 0.817 1.00 69.88 306 ILE A O 1
ATOM 2389 N N . HIS A 1 307 ? 32.477 20.001 -1.429 1.00 64.62 307 HIS A N 1
ATOM 2390 C CA . HIS A 1 307 ? 33.933 20.036 -1.525 1.00 64.62 307 HIS A CA 1
ATOM 2391 C C . HIS A 1 307 ? 34.450 21.474 -1.554 1.00 64.62 307 HIS A C 1
ATOM 2393 O O . HIS A 1 307 ? 33.766 22.387 -2.025 1.00 64.62 307 HIS A O 1
ATOM 2399 N N . ASP A 1 308 ? 35.668 21.656 -1.036 1.00 73.50 308 ASP A N 1
ATOM 2400 C CA . ASP A 1 308 ? 36.349 22.952 -0.944 1.00 73.50 308 ASP A CA 1
ATOM 2401 C C . ASP A 1 308 ? 35.506 24.015 -0.224 1.00 73.50 308 ASP A C 1
ATOM 2403 O O . ASP A 1 308 ? 35.483 25.186 -0.598 1.00 73.50 308 ASP A O 1
ATOM 2407 N N . ALA A 1 309 ? 34.784 23.577 0.812 1.00 76.44 309 ALA A N 1
ATOM 2408 C CA . ALA A 1 309 ? 33.930 24.431 1.616 1.00 76.44 309 ALA A CA 1
ATOM 2409 C C . ALA A 1 309 ? 34.762 25.486 2.364 1.00 76.44 309 ALA A C 1
ATOM 2411 O O . ALA A 1 309 ? 35.622 25.155 3.184 1.00 76.44 309 ALA A O 1
ATOM 2412 N N . VAL A 1 310 ? 34.480 26.761 2.100 1.00 83.81 310 VAL A N 1
ATOM 2413 C CA . VAL A 1 310 ? 35.109 27.914 2.748 1.00 83.81 310 VAL A CA 1
ATOM 2414 C C . VAL A 1 310 ? 34.027 28.785 3.371 1.00 83.81 310 VAL A C 1
ATOM 2416 O O . VAL A 1 310 ? 33.044 29.140 2.719 1.00 83.81 310 VAL A O 1
ATOM 2419 N N . ILE A 1 311 ? 34.224 29.145 4.639 1.00 82.88 311 ILE A N 1
ATOM 2420 C CA . ILE A 1 311 ? 33.366 30.083 5.365 1.00 82.88 311 ILE A CA 1
ATOM 2421 C C . ILE A 1 311 ? 34.099 31.421 5.451 1.00 82.88 311 ILE A C 1
ATOM 2423 O O . ILE A 1 311 ? 35.134 31.522 6.111 1.00 82.88 311 ILE A O 1
ATOM 2427 N N . GLU A 1 312 ? 33.550 32.444 4.803 1.00 82.81 312 GLU A N 1
ATOM 2428 C CA . GLU A 1 312 ? 34.019 33.827 4.902 1.00 82.81 312 GLU A CA 1
ATOM 2429 C C . GLU A 1 312 ? 32.882 34.702 5.446 1.00 82.81 312 GLU A C 1
ATOM 2431 O O . GLU A 1 312 ? 31.859 34.910 4.795 1.00 82.81 312 GLU A O 1
ATOM 2436 N N . GLY A 1 313 ? 33.042 35.210 6.672 1.00 82.44 313 GLY A N 1
ATOM 2437 C CA . GLY A 1 313 ? 31.968 35.929 7.365 1.00 82.44 313 GLY A CA 1
ATOM 2438 C C . GLY A 1 313 ? 30.811 34.999 7.754 1.00 82.44 313 GLY A C 1
ATOM 2439 O O . GLY A 1 313 ? 31.042 33.981 8.399 1.00 82.44 313 GLY A O 1
ATOM 2440 N N . GLU A 1 314 ? 29.580 35.358 7.372 1.00 83.81 314 GLU A N 1
ATOM 2441 C CA . GLU A 1 314 ? 28.354 34.556 7.579 1.00 83.81 314 GLU A CA 1
ATOM 2442 C C . GLU A 1 314 ? 27.983 33.711 6.344 1.00 83.81 314 GLU A C 1
ATOM 2444 O O . GLU A 1 314 ? 26.933 33.073 6.303 1.00 83.81 314 GLU A O 1
ATOM 2449 N N . THR A 1 315 ? 28.843 33.683 5.321 1.00 70.31 315 THR A N 1
ATOM 2450 C CA . THR A 1 315 ? 28.573 32.993 4.058 1.00 70.31 315 THR A CA 1
ATOM 2451 C C . THR A 1 315 ? 29.464 31.762 3.895 1.00 70.31 315 THR A C 1
ATOM 2453 O O . THR A 1 315 ? 30.692 31.855 3.876 1.00 70.31 315 THR A O 1
ATOM 2456 N N . LEU A 1 316 ? 28.830 30.596 3.749 1.00 79.94 316 LEU A N 1
ATOM 2457 C CA . LEU A 1 316 ? 29.447 29.335 3.346 1.00 79.94 316 LEU A CA 1
ATOM 2458 C C . LEU A 1 316 ? 29.455 29.254 1.818 1.00 79.94 316 LEU A C 1
ATOM 2460 O O . LEU A 1 316 ? 28.403 29.333 1.189 1.00 79.94 316 LEU A O 1
ATOM 2464 N N . SER A 1 317 ? 30.624 29.039 1.232 1.00 79.31 317 SER A N 1
ATOM 2465 C CA . SER A 1 317 ? 30.807 28.810 -0.202 1.00 79.31 317 SER A CA 1
ATOM 2466 C C . SER A 1 317 ? 31.458 27.451 -0.438 1.00 79.31 317 SER A C 1
ATOM 2468 O O . SER A 1 317 ? 32.239 26.988 0.390 1.00 79.31 317 SER A O 1
ATOM 2470 N N . GLY A 1 318 ? 31.133 26.786 -1.542 1.00 83.00 318 GLY A N 1
ATOM 2471 C CA . GLY A 1 318 ? 31.764 25.517 -1.904 1.00 83.00 318 GLY A CA 1
ATOM 2472 C C . GLY A 1 318 ? 31.155 24.894 -3.153 1.00 83.00 318 GLY A C 1
ATOM 2473 O O . GLY A 1 318 ? 30.256 25.465 -3.772 1.00 83.00 318 GLY A O 1
ATOM 2474 N N . TYR A 1 319 ? 31.654 23.727 -3.548 1.00 68.00 319 TYR A N 1
ATOM 2475 C CA . TYR A 1 319 ? 31.158 22.998 -4.714 1.00 68.00 319 TYR A CA 1
ATOM 2476 C C . TYR A 1 319 ? 30.309 21.804 -4.275 1.00 68.00 319 TYR A C 1
ATOM 2478 O O . TYR A 1 319 ? 30.815 20.891 -3.621 1.00 68.00 319 TYR A O 1
ATOM 2486 N N . ALA A 1 320 ? 29.023 21.806 -4.629 1.00 72.00 320 ALA A N 1
ATOM 2487 C CA . ALA A 1 320 ? 28.106 20.713 -4.322 1.00 72.00 320 ALA A CA 1
ATOM 2488 C C . ALA A 1 320 ? 28.012 19.731 -5.495 1.00 72.00 320 ALA A C 1
ATOM 2490 O O . ALA A 1 320 ? 27.807 20.138 -6.641 1.00 72.00 320 ALA A O 1
ATOM 2491 N N . TYR A 1 321 ? 28.107 18.438 -5.188 1.00 58.09 321 TYR A N 1
ATOM 2492 C CA . TYR A 1 321 ? 27.837 17.358 -6.136 1.00 58.09 321 TYR A CA 1
ATOM 2493 C C . TYR A 1 321 ? 26.431 16.802 -5.881 1.00 58.09 321 TYR A C 1
ATOM 2495 O O . TYR A 1 321 ? 26.072 16.529 -4.738 1.00 58.09 321 TYR A O 1
ATOM 2503 N N . HIS A 1 322 ? 25.627 16.663 -6.939 1.00 50.28 322 HIS A N 1
ATOM 2504 C CA . HIS A 1 322 ? 24.264 16.113 -6.892 1.00 50.28 322 HIS A CA 1
ATOM 2505 C C . HIS A 1 322 ? 23.308 16.765 -5.868 1.00 50.28 322 HIS A C 1
ATOM 2507 O O . HIS A 1 322 ? 22.488 16.084 -5.252 1.00 50.28 322 HIS A O 1
ATOM 2513 N N . HIS A 1 323 ? 23.339 18.096 -5.705 1.00 66.12 323 HIS A N 1
ATOM 2514 C CA . HIS A 1 323 ? 22.376 18.770 -4.829 1.00 66.12 323 HIS A CA 1
ATOM 2515 C C . HIS A 1 323 ? 20.937 18.610 -5.385 1.00 66.12 323 HIS A C 1
ATOM 2517 O O . HIS A 1 323 ? 20.674 19.074 -6.499 1.00 66.12 323 HIS A O 1
ATOM 2523 N N . PRO A 1 324 ? 19.957 18.074 -4.624 1.00 48.94 324 PRO A N 1
ATOM 2524 C CA . PRO A 1 324 ? 18.636 17.665 -5.139 1.00 48.94 324 PRO A CA 1
ATOM 2525 C C . PRO A 1 324 ? 17.840 18.764 -5.851 1.00 48.94 324 PRO A C 1
ATOM 2527 O O . PRO A 1 324 ? 17.027 18.492 -6.727 1.00 48.94 324 PRO A O 1
ATOM 2530 N N . LYS A 1 325 ? 18.062 20.023 -5.457 1.00 61.44 325 LYS A N 1
ATOM 2531 C CA . LYS A 1 325 ? 17.390 21.200 -6.037 1.00 61.44 325 LYS A CA 1
ATOM 2532 C C . LYS A 1 325 ? 18.259 22.047 -6.963 1.00 61.44 325 LYS A C 1
ATOM 2534 O O . LYS A 1 325 ? 17.719 22.835 -7.726 1.00 61.44 325 LYS A O 1
ATOM 2539 N N . LEU A 1 326 ? 19.582 21.953 -6.840 1.00 60.00 326 LEU A N 1
ATOM 2540 C CA . LEU A 1 326 ? 20.514 22.903 -7.469 1.00 60.00 326 LEU A CA 1
ATOM 2541 C C . LEU A 1 326 ? 21.426 22.227 -8.499 1.00 60.00 326 LEU A C 1
ATOM 2543 O O . LEU A 1 326 ? 22.090 22.924 -9.259 1.00 60.00 326 LEU A O 1
ATOM 2547 N N . GLY A 1 327 ? 21.422 20.892 -8.565 1.00 59.78 327 GLY A N 1
ATOM 2548 C CA . GLY A 1 327 ? 22.300 20.125 -9.436 1.00 59.78 327 GLY A CA 1
ATOM 2549 C C . GLY A 1 327 ? 23.751 20.148 -8.958 1.00 59.78 327 GLY A C 1
ATOM 2550 O O . GLY A 1 327 ? 24.030 20.273 -7.765 1.00 59.78 327 GLY A O 1
ATOM 2551 N N . GLU A 1 328 ? 24.672 19.989 -9.900 1.00 69.56 328 GLU A N 1
ATOM 2552 C CA . GLU A 1 328 ? 26.112 20.096 -9.662 1.00 69.56 328 GLU A CA 1
ATOM 2553 C C . GLU A 1 328 ? 26.577 21.533 -9.913 1.00 69.56 328 GLU A C 1
ATOM 2555 O O . GLU A 1 328 ? 26.308 22.100 -10.976 1.00 69.56 328 GLU A O 1
ATOM 2560 N N . GLY A 1 329 ? 27.286 22.133 -8.956 1.00 66.44 329 GLY A N 1
ATOM 2561 C CA . GLY A 1 329 ? 27.820 23.480 -9.141 1.00 66.44 329 GLY A CA 1
ATOM 2562 C C . GLY A 1 329 ? 28.290 24.177 -7.869 1.00 66.44 329 GLY A C 1
ATOM 2563 O O . GLY A 1 329 ? 28.169 23.663 -6.756 1.00 66.44 329 GLY A O 1
ATOM 2564 N N . GLN A 1 330 ? 28.831 25.386 -8.046 1.00 77.62 330 GLN A N 1
ATOM 2565 C CA . GLN A 1 330 ? 29.170 26.263 -6.927 1.00 77.62 330 GLN A CA 1
ATOM 2566 C C . GLN A 1 330 ? 27.903 26.743 -6.223 1.00 77.62 330 GLN A C 1
ATOM 2568 O O . GLN A 1 330 ? 26.999 27.294 -6.853 1.00 77.62 330 GLN A O 1
ATOM 2573 N N . ILE A 1 331 ? 27.882 26.582 -4.906 1.00 73.38 331 ILE A N 1
ATOM 2574 C CA . ILE A 1 331 ? 26.811 27.055 -4.042 1.00 73.38 331 ILE A CA 1
ATOM 2575 C C . ILE A 1 331 ? 27.362 28.052 -3.028 1.00 73.38 331 ILE A C 1
ATOM 2577 O O . ILE A 1 331 ? 28.493 27.930 -2.560 1.00 73.38 331 ILE A O 1
ATOM 2581 N N . ASN A 1 332 ? 26.536 29.040 -2.694 1.00 81.56 332 ASN A N 1
ATOM 2582 C CA . ASN A 1 332 ? 26.786 29.988 -1.618 1.00 81.56 332 ASN A CA 1
ATOM 2583 C C . ASN A 1 332 ? 25.554 30.001 -0.714 1.00 81.56 332 ASN A C 1
ATOM 2585 O O . ASN A 1 332 ? 24.430 30.075 -1.220 1.00 81.56 332 ASN A O 1
ATOM 2589 N N . SER A 1 333 ? 25.744 29.924 0.601 1.00 76.25 333 SER A N 1
ATOM 2590 C CA . SER A 1 333 ? 24.653 30.149 1.542 1.00 76.25 333 SER A CA 1
ATOM 2591 C C . SER A 1 333 ? 24.232 31.617 1.493 1.00 76.25 333 SER A C 1
ATOM 2593 O O . SER A 1 333 ? 25.043 32.508 1.247 1.00 76.25 333 SER A O 1
ATOM 2595 N N . SER A 1 334 ? 22.952 31.892 1.720 1.00 67.81 334 SER A N 1
ATOM 2596 C CA . SER A 1 334 ? 22.529 33.257 2.026 1.00 67.81 334 SER A CA 1
ATOM 2597 C C . SER A 1 334 ? 23.138 33.684 3.365 1.00 67.81 334 SER A C 1
ATOM 2599 O O . SER A 1 334 ? 23.230 32.850 4.268 1.00 67.81 334 SER A O 1
ATOM 2601 N N . ALA A 1 335 ? 23.551 34.949 3.468 1.00 54.41 335 ALA A N 1
ATOM 2602 C CA . ALA A 1 335 ? 23.835 35.591 4.752 1.00 54.41 335 ALA A CA 1
ATOM 2603 C C . ALA A 1 335 ? 22.538 35.790 5.552 1.00 54.41 335 ALA A C 1
ATOM 2605 O O . ALA A 1 335 ? 21.487 36.017 4.900 1.00 54.41 335 ALA A O 1
#

Sequence (335 aa):
MADPLFSPDGKWMWSGSEWIPAPPGEGGQQLNMQDSVIGGDVVHNTVVNNDPAAVTTAVIAALQQMGMVNPPPATPAAPPPALEVELPAAFNVGDHVEYHSPTNARWLDRCKVVGINDDGTYRIEVPYQDSIVQTKHAVVIGSSPGTIRPASPPFKAGDRVLVDWKRYGHYYPGRIASEHEDHTFLIHFDDGDVEDNVEWIRIEPLQEDSAEVQAYVENVTNEEQELVEAFRIFDKNNTGTISAREYLRILTEIGDNPIPVEDVLNEFTDLGIELDSEIDYRALAKFMVASDQEEISQPTKPEVVIHDAVIEGETLSGYAYHHPKLGEGQINSSA

Foldseek 3Di:
DDDWDADPVRQWTDPVPDTDGDDDDDDDDDDDDDDDDDDDDPPPPPPLPLDLQVLLVLVLVLVVLVVPPDDDDDDDDDDDDDDDADADPADDQQAFKWAQAPVVRDTQRRKGFHDADPVRFTWIWGADPVRDTDIDHGEDTDDDHRHIGHRDPDADFFFWKFFCPVVLNGTFIWTFNHADPVRATWTQGPVRDIDGRHHPVRIGGQPPPDPSSVVSNVVLVVQLVSSQSSCVVQVPPPPLWDQLQSVLCSQAPHYDDRDPSVVSVVVCVVVVNDRRDIGRSSVVSNSSSSSNCVVVVPPPQPDWDFPPWDDDPNKIWGWTDQRVPPHTGIDIDDD